Protein AF-A0A1J4UIC1-F1 (afdb_monomer_lite)

Structure (mmCIF, N/CA/C/O backbone):
data_AF-A0A1J4UIC1-F1
#
_entry.id   AF-A0A1J4UIC1-F1
#
loop_
_atom_site.group_PDB
_atom_site.id
_atom_site.type_symbol
_atom_site.label_atom_id
_atom_site.label_alt_id
_atom_site.label_comp_id
_atom_site.label_asym_id
_atom_site.label_entity_id
_atom_site.label_seq_id
_atom_site.pdbx_PDB_ins_code
_atom_site.Cartn_x
_atom_site.Cartn_y
_atom_site.Cartn_z
_atom_site.occupancy
_atom_site.B_iso_or_equiv
_atom_site.auth_seq_id
_atom_site.auth_comp_id
_atom_site.auth_asym_id
_atom_site.auth_atom_id
_atom_site.pdbx_PDB_model_num
ATOM 1 N N . MET A 1 1 ? -13.341 41.569 3.327 1.00 42.59 1 MET A N 1
ATOM 2 C CA . MET A 1 1 ? -13.892 40.396 4.051 1.00 42.59 1 MET A CA 1
ATOM 3 C C . MET A 1 1 ? -12.816 39.321 4.193 1.00 42.59 1 MET A C 1
ATOM 5 O O . MET A 1 1 ? -12.408 38.742 3.195 1.00 42.59 1 MET A O 1
ATOM 9 N N . ARG A 1 2 ? -12.294 39.074 5.404 1.00 39.88 2 ARG A N 1
ATOM 10 C CA . ARG A 1 2 ? -11.309 38.001 5.647 1.00 39.88 2 ARG A CA 1
ATOM 11 C C . ARG A 1 2 ? -12.048 36.666 5.769 1.00 39.88 2 ARG A C 1
ATOM 13 O O . ARG A 1 2 ? -12.737 36.435 6.758 1.00 39.88 2 ARG A O 1
ATOM 20 N N . SER A 1 3 ? -11.910 35.804 4.762 1.00 43.06 3 SER A N 1
ATOM 21 C CA . SER A 1 3 ? -12.426 34.431 4.785 1.00 43.06 3 SER A CA 1
ATOM 22 C C . SER A 1 3 ? -11.808 33.670 5.962 1.00 43.06 3 SER A C 1
ATOM 24 O O . SER A 1 3 ? -10.622 33.329 5.955 1.00 43.06 3 SER A O 1
ATOM 26 N N . ARG A 1 4 ? -12.603 33.432 7.014 1.00 46.09 4 ARG A N 1
ATOM 27 C CA . ARG A 1 4 ? -12.247 32.520 8.105 1.00 46.09 4 ARG A CA 1
ATOM 28 C C . ARG A 1 4 ? -12.227 31.106 7.523 1.00 46.09 4 ARG A C 1
ATOM 30 O O . ARG A 1 4 ? -13.246 30.420 7.522 1.00 46.09 4 AR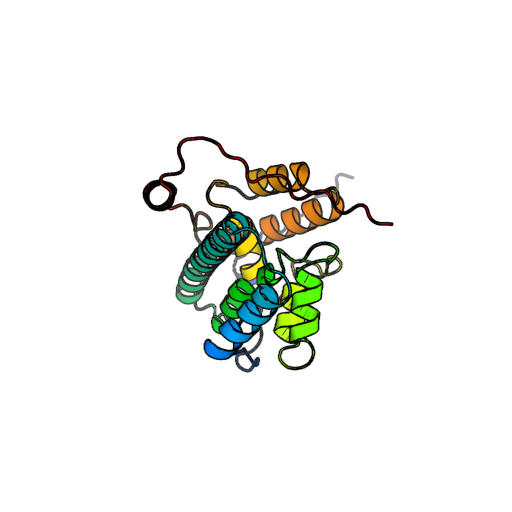G A O 1
ATOM 37 N N . ARG A 1 5 ? -11.065 30.654 7.038 1.00 44.81 5 ARG A N 1
ATOM 38 C CA . ARG A 1 5 ? -10.816 29.229 6.775 1.00 44.81 5 ARG A CA 1
ATOM 39 C C . ARG A 1 5 ? -11.032 28.475 8.088 1.00 44.81 5 ARG A C 1
ATOM 41 O O . ARG A 1 5 ? -10.152 28.468 8.948 1.00 44.81 5 ARG A O 1
ATOM 48 N N . LYS A 1 6 ? -12.212 27.868 8.261 1.00 48.06 6 LYS A N 1
ATOM 49 C CA . LYS A 1 6 ? -12.468 26.892 9.325 1.00 48.06 6 LYS A CA 1
ATOM 50 C C . LYS A 1 6 ? -11.422 25.790 9.158 1.00 48.06 6 LYS A C 1
ATOM 52 O O . LYS A 1 6 ? -11.496 25.004 8.217 1.00 48.06 6 LYS A O 1
ATOM 57 N N . LYS A 1 7 ? -10.413 25.758 10.034 1.00 48.50 7 LYS A N 1
ATOM 58 C CA . LYS A 1 7 ? -9.555 24.580 10.179 1.00 48.50 7 LYS A CA 1
ATOM 59 C C . LYS A 1 7 ? -10.486 23.445 10.589 1.00 48.50 7 LYS A C 1
ATOM 61 O O . LYS A 1 7 ? -10.993 23.457 11.708 1.00 48.50 7 LYS A O 1
ATOM 66 N N . LEU A 1 8 ? -10.748 22.519 9.669 1.00 50.47 8 LEU A N 1
ATOM 67 C CA . LEU A 1 8 ? -11.370 21.239 9.985 1.00 50.47 8 LEU A CA 1
ATOM 68 C C . LEU A 1 8 ? -10.530 20.607 11.097 1.00 50.47 8 LEU A C 1
ATOM 70 O O . LEU A 1 8 ? -9.385 20.213 10.870 1.00 50.47 8 LEU A O 1
ATOM 74 N N . LYS A 1 9 ? -11.064 20.603 12.321 1.00 53.75 9 LYS A N 1
ATOM 75 C CA . LYS A 1 9 ? -10.497 19.808 13.403 1.00 53.75 9 LYS A CA 1
ATOM 76 C C . LYS A 1 9 ? -10.736 18.352 13.008 1.00 53.75 9 LYS A C 1
ATOM 78 O O . LYS A 1 9 ? -11.883 17.949 12.824 1.00 53.75 9 LYS A O 1
ATOM 83 N N . TYR A 1 10 ? -9.656 17.602 12.814 1.00 53.44 10 TYR A N 1
ATOM 84 C CA . TYR A 1 10 ? -9.712 16.149 12.690 1.00 53.44 10 TYR A CA 1
ATOM 85 C C . TYR A 1 10 ? -10.066 15.598 14.072 1.00 53.44 10 TYR A C 1
ATOM 87 O O . TYR A 1 10 ? -9.188 15.315 14.878 1.00 53.44 10 TYR A 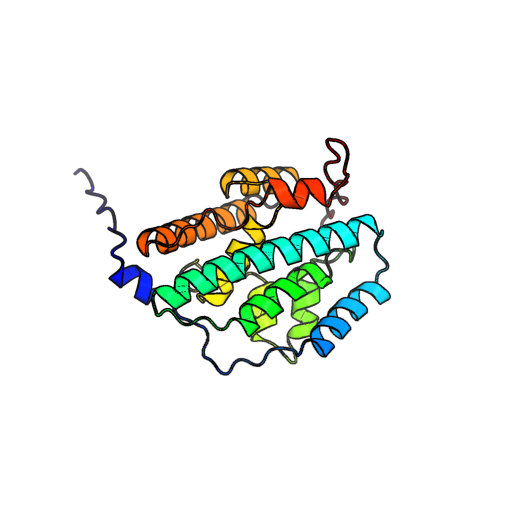O 1
ATOM 95 N N . ASP A 1 11 ? -11.358 15.567 14.377 1.00 62.44 11 ASP A N 1
ATOM 96 C CA . ASP A 1 11 ? -11.878 14.848 15.534 1.00 62.44 11 ASP A CA 1
ATOM 97 C C . ASP A 1 11 ? -11.752 13.338 15.263 1.00 62.44 11 ASP A C 1
ATOM 99 O O . ASP A 1 11 ? -11.975 12.882 14.134 1.00 62.44 11 ASP A O 1
ATOM 103 N N . ALA A 1 12 ? -11.373 12.562 16.279 1.00 58.62 12 ALA A N 1
ATOM 104 C CA . ALA A 1 12 ? -11.219 11.113 16.204 1.00 58.62 12 ALA A CA 1
ATOM 105 C C . ALA A 1 12 ? -12.501 10.425 15.698 1.00 58.62 12 ALA A C 1
ATOM 107 O O . ALA A 1 12 ? -12.416 9.470 14.923 1.00 58.62 12 ALA A O 1
ATOM 108 N N . ALA A 1 13 ? -13.679 10.962 16.039 1.00 59.62 13 ALA A N 1
ATOM 109 C CA . ALA A 1 13 ? -14.966 10.465 15.548 1.00 59.62 13 ALA A CA 1
ATOM 110 C C . ALA A 1 13 ? -15.103 10.577 14.016 1.00 59.62 13 ALA A C 1
ATOM 112 O O . ALA A 1 13 ? -15.542 9.637 13.353 1.00 59.62 13 ALA A O 1
ATOM 113 N N . ASN A 1 14 ? -14.646 11.689 13.429 1.00 60.44 14 ASN A N 1
ATOM 114 C CA . ASN A 1 14 ? -14.637 11.872 11.974 1.00 60.44 14 ASN A CA 1
ATOM 115 C C . ASN A 1 14 ? -13.592 10.982 11.288 1.00 60.44 14 ASN A C 1
ATOM 117 O O . ASN A 1 14 ? -13.806 10.547 10.159 1.00 60.44 14 ASN A O 1
ATOM 121 N N . CYS A 1 15 ? -12.474 10.690 11.960 1.00 58.56 15 CYS A N 1
ATOM 122 C CA . CYS A 1 15 ? -11.456 9.786 11.425 1.00 58.56 15 CYS A CA 1
ATOM 123 C C . CYS A 1 15 ? -11.986 8.348 11.336 1.00 58.56 15 CYS A C 1
ATOM 125 O O . CYS A 1 15 ? -11.797 7.703 10.311 1.00 58.56 15 CYS A O 1
ATOM 127 N N . LEU A 1 16 ? -12.722 7.872 12.347 1.00 60.47 16 LEU A N 1
ATOM 128 C CA . LEU A 1 16 ? -13.326 6.533 12.340 1.00 60.47 16 LEU A CA 1
ATOM 129 C C . LEU A 1 16 ? -14.295 6.324 11.166 1.00 60.47 16 LEU A C 1
ATOM 131 O O . LEU A 1 16 ? -14.274 5.267 10.542 1.00 60.47 16 LEU A O 1
ATOM 135 N N . PHE A 1 17 ? -15.080 7.341 10.799 1.00 56.31 17 PHE A N 1
ATOM 136 C CA . PHE A 1 17 ? -15.985 7.265 9.644 1.00 56.31 17 PHE A CA 1
ATOM 137 C C . PHE A 1 17 ? -15.251 7.114 8.299 1.00 56.31 17 PHE A C 1
ATOM 139 O O . PHE A 1 17 ? -15.790 6.520 7.362 1.00 56.31 17 PHE A O 1
ATOM 146 N N . MET A 1 18 ? -14.026 7.644 8.202 1.00 61.00 18 MET A N 1
ATOM 147 C CA . MET A 1 18 ? -13.186 7.572 7.001 1.00 61.00 18 MET A CA 1
ATOM 148 C C . MET A 1 18 ? -12.372 6.272 6.907 1.00 61.00 18 MET A C 1
ATOM 150 O O . MET A 1 18 ? -11.804 5.980 5.856 1.00 61.00 18 MET A O 1
ATOM 154 N N . LEU A 1 19 ? -12.322 5.469 7.974 1.00 68.12 19 LEU A N 1
ATOM 155 C CA . LEU A 1 19 ? -11.635 4.178 7.998 1.00 68.12 19 LEU A CA 1
ATOM 156 C C . LEU A 1 19 ? -12.619 3.034 7.745 1.00 68.12 19 LEU A C 1
ATOM 158 O O . LEU A 1 19 ? -12.852 2.192 8.610 1.00 68.12 19 LEU A O 1
ATOM 162 N N . ARG A 1 20 ? -13.210 3.006 6.548 1.00 74.56 20 ARG A N 1
ATOM 163 C CA . ARG A 1 20 ? -14.122 1.930 6.144 1.00 74.56 20 ARG A CA 1
ATOM 164 C C . ARG A 1 20 ? -13.320 0.716 5.663 1.00 74.56 20 ARG A C 1
ATOM 166 O O . ARG A 1 20 ? -12.620 0.842 4.653 1.00 74.56 20 ARG A O 1
ATOM 173 N N . PRO A 1 21 ? -13.390 -0.433 6.358 1.00 77.12 21 PRO A N 1
ATOM 174 C CA . PRO A 1 21 ? -12.754 -1.645 5.879 1.00 77.12 21 PRO A CA 1
ATOM 175 C C . PRO A 1 21 ? -13.516 -2.209 4.682 1.00 77.12 21 PRO A C 1
ATOM 177 O O . PRO A 1 21 ? -14.747 -2.154 4.618 1.00 77.12 21 PRO A O 1
ATOM 180 N N . ILE A 1 22 ? -12.778 -2.808 3.757 1.00 78.06 22 ILE A N 1
ATOM 181 C CA . ILE A 1 22 ? -13.338 -3.741 2.788 1.00 78.06 22 ILE A CA 1
ATOM 182 C C . ILE A 1 22 ? -13.878 -4.933 3.586 1.00 78.06 22 ILE A C 1
ATOM 184 O O . ILE A 1 22 ? -13.183 -5.490 4.438 1.00 78.06 22 ILE A O 1
ATOM 188 N N . GLY A 1 23 ? -15.139 -5.301 3.346 1.00 71.44 23 GLY A N 1
ATOM 189 C CA . GLY A 1 23 ? -15.832 -6.353 4.090 1.00 71.44 23 GLY A CA 1
ATOM 190 C C . GLY A 1 23 ? -15.034 -7.662 4.223 1.00 71.44 23 GLY A C 1
ATOM 191 O O . GLY A 1 23 ? -14.141 -7.975 3.434 1.00 71.44 23 GLY A O 1
ATOM 192 N N . LYS A 1 24 ? -15.380 -8.469 5.234 1.00 68.19 24 LYS A N 1
ATOM 193 C CA . LYS A 1 24 ? -14.630 -9.681 5.625 1.00 68.19 24 LYS A CA 1
ATOM 194 C C . LYS A 1 24 ? -14.590 -10.801 4.566 1.00 68.19 24 LYS A C 1
ATOM 196 O O . LYS A 1 24 ? -13.818 -11.739 4.735 1.00 68.19 24 LYS A O 1
ATOM 201 N N . HIS A 1 25 ? -15.387 -10.714 3.500 1.00 76.00 25 HIS A N 1
ATOM 202 C CA . HIS A 1 25 ? -15.626 -11.805 2.542 1.00 76.00 25 HIS A CA 1
ATOM 203 C C . HIS A 1 25 ? -14.926 -11.638 1.185 1.00 76.00 25 HIS A C 1
ATOM 205 O O . HIS A 1 25 ? -15.322 -12.266 0.209 1.00 76.00 25 HIS A O 1
ATOM 211 N N . VAL A 1 26 ? -13.884 -10.810 1.098 1.00 86.00 26 VAL A N 1
ATOM 212 C CA . VAL A 1 26 ? -13.113 -10.688 -0.147 1.00 86.00 26 VAL A CA 1
ATOM 213 C C . VAL A 1 26 ? -12.212 -11.901 -0.352 1.00 86.00 26 VAL A C 1
ATOM 215 O O . VAL A 1 26 ? -11.421 -12.248 0.528 1.00 86.00 26 VAL A O 1
ATOM 218 N N . ALA A 1 27 ? -12.336 -12.523 -1.527 1.00 88.31 27 ALA A N 1
ATOM 219 C CA . ALA A 1 27 ? -11.464 -13.599 -1.969 1.00 88.31 27 ALA A CA 1
ATOM 220 C C . ALA A 1 27 ? -10.014 -13.106 -2.059 1.00 88.31 27 ALA A C 1
ATOM 222 O O . ALA A 1 27 ? -9.727 -12.044 -2.611 1.00 88.31 27 ALA A O 1
ATOM 223 N N . VAL A 1 28 ? -9.102 -13.891 -1.496 1.00 90.31 28 VAL A N 1
ATOM 224 C CA . VAL A 1 28 ? -7.666 -13.610 -1.448 1.00 90.31 28 VAL A CA 1
ATOM 225 C C . VAL A 1 28 ? -6.924 -14.887 -1.830 1.00 90.31 28 VAL A C 1
ATOM 227 O O . VAL A 1 28 ? -7.331 -15.959 -1.371 1.00 90.31 28 VAL A O 1
ATOM 230 N N . PRO A 1 29 ? -5.848 -14.800 -2.627 1.00 89.94 29 PRO A N 1
ATOM 231 C CA . PRO A 1 29 ? -5.073 -15.972 -2.994 1.00 89.94 29 PRO A CA 1
ATOM 232 C C . PRO A 1 29 ? -4.450 -16.611 -1.751 1.00 89.94 29 PRO A C 1
ATOM 234 O O . PRO A 1 29 ? -4.011 -15.932 -0.814 1.00 89.94 29 PRO A O 1
ATOM 237 N N . SER A 1 30 ? -4.398 -17.938 -1.746 1.00 92.12 30 SER A N 1
ATOM 238 C CA . SER A 1 30 ? -3.644 -18.707 -0.762 1.00 92.12 30 SER A CA 1
ATOM 239 C C . SER A 1 30 ? -2.137 -18.449 -0.890 1.00 92.12 30 SER A C 1
ATOM 241 O O . SER A 1 30 ? -1.637 -17.937 -1.893 1.00 92.12 30 SER A O 1
ATOM 243 N N . LYS A 1 31 ? -1.364 -18.852 0.124 1.00 89.69 31 LYS A N 1
ATOM 244 C CA . LYS A 1 31 ? 0.104 -18.729 0.104 1.00 89.69 31 LYS A CA 1
ATOM 245 C C . LYS A 1 31 ? 0.737 -19.458 -1.093 1.00 89.69 31 LYS A C 1
ATOM 247 O O . LYS A 1 31 ? 1.705 -18.964 -1.676 1.00 89.69 31 LYS A O 1
ATOM 252 N N . THR A 1 32 ? 0.197 -20.623 -1.448 1.00 92.00 32 THR A N 1
ATOM 253 C CA . THR A 1 32 ? 0.646 -21.414 -2.600 1.00 92.00 32 THR A CA 1
ATOM 254 C C . THR A 1 32 ? 0.365 -20.677 -3.905 1.00 92.00 32 THR A C 1
ATOM 256 O O . THR A 1 32 ? 1.259 -20.551 -4.736 1.00 92.00 32 THR A O 1
ATOM 259 N N . GLU A 1 33 ? -0.827 -20.098 -4.053 1.00 92.00 33 GLU A N 1
ATOM 260 C CA . GLU A 1 33 ? -1.181 -19.308 -5.237 1.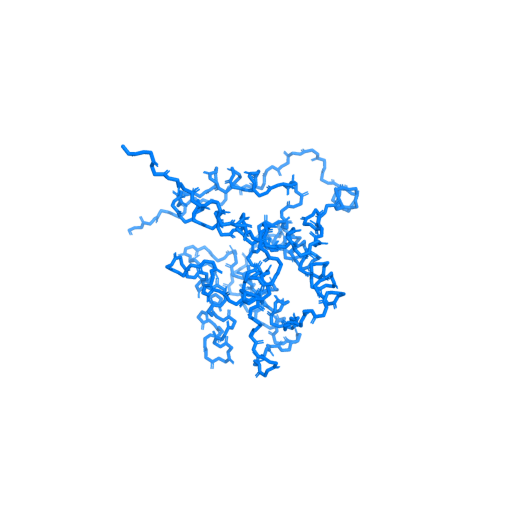00 92.00 33 GLU A CA 1
ATOM 261 C C . GLU A 1 33 ? -0.328 -18.047 -5.371 1.00 92.00 33 GLU A C 1
ATOM 263 O O . GLU A 1 33 ? 0.162 -17.772 -6.461 1.00 92.00 33 GLU A O 1
ATOM 268 N N . ILE A 1 34 ? -0.065 -17.326 -4.274 1.00 91.25 34 ILE A N 1
ATOM 269 C CA . ILE A 1 34 ? 0.864 -16.183 -4.281 1.00 91.25 34 ILE A CA 1
ATOM 270 C C . ILE A 1 34 ? 2.236 -16.624 -4.801 1.00 91.25 34 ILE A C 1
ATOM 272 O O . ILE A 1 34 ? 2.820 -15.963 -5.655 1.00 91.25 34 ILE A O 1
ATOM 276 N N . THR A 1 35 ? 2.737 -17.769 -4.329 1.00 88.50 35 THR A N 1
ATOM 277 C CA . THR A 1 35 ? 4.032 -18.311 -4.765 1.00 88.50 35 THR A CA 1
ATOM 278 C C . THR A 1 35 ? 4.014 -18.660 -6.252 1.00 88.50 35 THR A C 1
ATOM 280 O O . THR A 1 35 ? 4.960 -18.328 -6.959 1.00 88.50 35 THR A O 1
ATOM 283 N N . HIS A 1 36 ? 2.940 -19.273 -6.753 1.00 89.06 36 HIS A N 1
ATOM 284 C CA . HIS A 1 36 ? 2.784 -19.558 -8.181 1.00 89.06 36 HIS A CA 1
ATOM 285 C C . HIS A 1 36 ? 2.730 -18.282 -9.030 1.00 89.06 36 HIS A C 1
ATOM 287 O O . HIS A 1 36 ? 3.403 -18.217 -10.056 1.00 89.06 36 HIS A O 1
ATOM 293 N N . ILE A 1 37 ? 1.995 -17.253 -8.598 1.00 87.88 37 ILE A N 1
ATOM 294 C CA . ILE A 1 37 ? 1.905 -15.970 -9.312 1.00 87.88 37 ILE A CA 1
ATOM 295 C C . ILE A 1 37 ? 3.278 -15.288 -9.364 1.00 87.88 37 ILE A C 1
ATOM 297 O O . ILE A 1 37 ? 3.713 -14.867 -10.433 1.00 87.88 37 ILE A O 1
ATOM 301 N N . VAL A 1 38 ? 3.999 -15.227 -8.241 1.00 85.94 38 VAL A N 1
ATOM 302 C CA . VAL A 1 38 ? 5.353 -14.649 -8.197 1.00 85.94 38 VAL A CA 1
ATOM 303 C C . VAL A 1 38 ? 6.321 -15.447 -9.075 1.00 85.94 38 VAL A C 1
ATOM 305 O O . VAL A 1 38 ? 7.095 -14.858 -9.830 1.00 85.94 38 VAL A O 1
ATOM 308 N N . SER A 1 39 ? 6.277 -16.780 -9.016 1.00 84.81 39 SER A N 1
ATOM 309 C CA . SER A 1 39 ? 7.121 -17.640 -9.851 1.00 84.81 39 SER A CA 1
ATOM 310 C C . SER A 1 39 ? 6.834 -17.460 -11.337 1.00 84.81 39 SER A C 1
ATOM 312 O O . SER A 1 39 ? 7.782 -17.401 -12.111 1.00 84.81 39 SER A O 1
ATOM 314 N N . HIS A 1 40 ? 5.568 -17.298 -11.731 1.00 86.12 40 HIS A N 1
ATOM 315 C CA . HIS A 1 40 ? 5.190 -17.044 -13.121 1.00 86.12 40 HIS A CA 1
ATOM 316 C C . HIS A 1 40 ? 5.909 -15.817 -13.696 1.00 86.12 40 HIS A C 1
ATOM 318 O O . HIS A 1 40 ? 6.479 -15.898 -14.782 1.00 86.12 40 HIS A O 1
ATOM 324 N N . PHE A 1 41 ? 5.960 -14.703 -12.960 1.00 82.31 41 PHE A N 1
ATOM 325 C CA . PHE A 1 41 ? 6.692 -13.522 -13.423 1.00 82.31 41 PHE A CA 1
ATOM 326 C C . PHE A 1 41 ? 8.205 -13.752 -13.472 1.00 82.31 41 PHE A C 1
ATOM 328 O O . PHE A 1 41 ? 8.861 -13.261 -14.386 1.00 82.31 41 PHE A O 1
ATOM 335 N N . ARG A 1 42 ? 8.771 -14.527 -12.539 1.00 76.88 42 ARG A N 1
ATOM 336 C CA . ARG A 1 42 ? 10.210 -14.848 -12.524 1.00 76.88 42 ARG A CA 1
ATOM 337 C C . ARG A 1 42 ? 10.646 -15.744 -13.676 1.00 76.88 42 ARG A C 1
ATOM 339 O O . ARG A 1 42 ? 11.729 -15.552 -14.212 1.00 76.88 42 ARG A O 1
ATOM 346 N N . THR A 1 43 ? 9.837 -16.740 -14.031 1.00 70.69 43 THR A N 1
ATOM 347 C CA . THR A 1 43 ? 10.169 -17.677 -15.113 1.00 70.69 43 THR A CA 1
ATOM 348 C C . THR A 1 43 ? 10.003 -17.037 -16.480 1.00 70.69 43 THR A C 1
ATOM 350 O O . THR A 1 43 ? 10.797 -17.304 -17.374 1.00 70.69 43 THR A O 1
ATOM 353 N N . SER A 1 44 ? 8.988 -16.187 -16.640 1.00 69.19 44 SER A N 1
ATOM 354 C CA . SER A 1 44 ? 8.719 -15.512 -17.912 1.00 69.19 44 SER A CA 1
ATOM 355 C C . SER A 1 44 ? 9.720 -14.389 -18.202 1.00 69.19 44 SER A C 1
ATOM 357 O O . SER A 1 44 ? 9.918 -14.040 -19.360 1.00 69.19 44 SER A O 1
ATOM 359 N N . TYR A 1 45 ? 10.362 -13.843 -17.163 1.00 58.16 45 TYR A N 1
ATOM 360 C CA . TYR A 1 45 ? 11.310 -12.735 -17.265 1.00 58.16 45 TYR A CA 1
ATOM 361 C C . TYR A 1 45 ? 12.428 -12.926 -16.227 1.00 58.16 45 TYR A C 1
ATOM 363 O O . TYR A 1 45 ? 12.266 -12.521 -15.075 1.00 58.16 45 TYR A O 1
ATOM 371 N N . PRO A 1 46 ? 13.550 -13.579 -16.566 1.00 62.00 46 PRO A N 1
ATOM 372 C CA . PRO A 1 46 ? 14.634 -13.766 -15.611 1.00 62.00 46 PRO A CA 1
ATOM 373 C C . PRO A 1 46 ? 15.271 -12.411 -15.268 1.00 62.00 46 PRO A C 1
ATOM 375 O O . PRO A 1 46 ? 15.917 -11.787 -16.104 1.00 62.00 46 PRO A O 1
ATOM 378 N N . ALA A 1 47 ? 15.080 -11.949 -14.031 1.00 61.69 47 ALA A N 1
ATOM 379 C CA . ALA A 1 47 ? 15.741 -10.752 -13.518 1.00 61.69 47 ALA A CA 1
ATOM 380 C C . ALA A 1 47 ? 17.157 -11.059 -13.019 1.00 61.69 47 ALA A C 1
ATOM 382 O O . ALA A 1 47 ? 17.429 -12.156 -12.522 1.00 61.69 47 ALA A O 1
ATOM 383 N N . GLU A 1 48 ? 18.018 -10.042 -13.012 1.00 67.94 48 GLU A N 1
ATOM 384 C CA . GLU A 1 48 ? 19.258 -10.083 -12.240 1.00 67.94 48 GLU A CA 1
ATOM 385 C C . GLU A 1 48 ? 18.963 -10.346 -10.752 1.00 67.94 48 GLU A C 1
ATOM 387 O O . GLU A 1 48 ? 18.043 -9.769 -10.159 1.00 67.94 48 GLU A O 1
ATOM 392 N N . GLU A 1 49 ? 19.777 -11.189 -10.114 1.00 71.69 49 GLU A N 1
ATOM 393 C CA . GLU A 1 49 ? 19.627 -11.577 -8.704 1.00 71.69 49 GLU A CA 1
ATOM 394 C C . GLU A 1 49 ? 19.529 -10.360 -7.759 1.00 71.69 49 GLU A C 1
ATOM 396 O O . GLU A 1 49 ? 18.771 -10.359 -6.782 1.00 71.69 49 GLU A O 1
ATOM 401 N N . GLN A 1 50 ? 20.239 -9.276 -8.086 1.00 66.00 50 GLN A N 1
ATOM 402 C CA . GLN A 1 50 ? 20.217 -8.032 -7.322 1.00 66.00 50 GLN A CA 1
ATOM 403 C C . GLN A 1 50 ? 18.829 -7.368 -7.305 1.00 66.00 50 GLN A C 1
ATOM 405 O O . GLN A 1 50 ? 18.401 -6.871 -6.257 1.00 66.00 50 GLN A O 1
ATOM 410 N N . CYS A 1 51 ? 18.098 -7.401 -8.423 1.00 70.50 51 CYS A N 1
ATOM 411 C CA . CYS A 1 51 ? 16.735 -6.878 -8.515 1.00 70.50 51 CYS A CA 1
ATOM 412 C C . CYS A 1 51 ? 15.781 -7.691 -7.625 1.00 70.50 51 CYS A C 1
ATOM 414 O O . CYS A 1 51 ? 15.042 -7.125 -6.814 1.00 70.50 51 CYS A O 1
ATOM 416 N N . HIS A 1 52 ? 15.873 -9.024 -7.678 1.00 73.75 52 HIS A N 1
ATOM 417 C CA . HIS A 1 52 ? 15.063 -9.911 -6.839 1.00 73.75 52 HIS A CA 1
ATOM 418 C C . HIS A 1 52 ? 15.283 -9.683 -5.341 1.00 73.75 52 HIS A C 1
ATOM 420 O O . HIS A 1 52 ? 14.318 -9.625 -4.573 1.00 73.75 52 HIS A O 1
ATOM 426 N N . ASN A 1 53 ? 16.537 -9.527 -4.917 1.00 76.50 53 ASN A N 1
ATOM 427 C CA . ASN A 1 53 ? 16.866 -9.275 -3.517 1.00 76.50 53 ASN A CA 1
ATOM 428 C C . ASN A 1 53 ? 16.336 -7.915 -3.042 1.00 76.50 53 ASN A C 1
ATOM 430 O O . ASN A 1 53 ? 15.803 -7.820 -1.933 1.00 76.50 53 ASN A O 1
ATOM 434 N N . TYR A 1 54 ? 16.409 -6.882 -3.889 1.00 79.31 54 TYR A N 1
ATOM 435 C CA . TYR A 1 54 ? 15.840 -5.568 -3.591 1.00 79.31 54 TYR A CA 1
ATOM 436 C C . TYR A 1 54 ? 14.317 -5.620 -3.430 1.00 79.31 54 TYR A C 1
ATOM 438 O O . TYR A 1 54 ? 13.797 -5.159 -2.412 1.00 79.31 54 TYR A O 1
ATOM 446 N N . VAL A 1 55 ? 13.607 -6.214 -4.396 1.00 83.31 55 VAL A N 1
ATOM 447 C CA . VAL A 1 55 ? 12.140 -6.345 -4.364 1.00 83.31 55 VAL A CA 1
ATOM 448 C C . VAL A 1 55 ? 11.700 -7.124 -3.130 1.00 83.31 55 VAL A C 1
ATOM 450 O O . VAL A 1 55 ? 10.831 -6.675 -2.386 1.00 83.31 55 VAL A O 1
ATOM 453 N N . LYS A 1 56 ? 12.356 -8.253 -2.840 1.00 84.75 56 LYS A N 1
ATOM 454 C CA . LYS A 1 56 ? 12.067 -9.056 -1.648 1.00 84.75 56 LYS A CA 1
ATOM 455 C C . LYS A 1 56 ? 12.242 -8.245 -0.361 1.00 84.75 56 LYS A C 1
ATOM 457 O O . LYS A 1 56 ? 11.361 -8.271 0.497 1.00 84.75 56 LYS A O 1
ATOM 462 N N . ALA A 1 57 ? 13.348 -7.512 -0.224 1.00 83.50 57 ALA A N 1
ATOM 463 C CA . ALA A 1 57 ? 13.598 -6.678 0.950 1.00 83.50 57 ALA A CA 1
ATOM 464 C C . ALA A 1 57 ? 12.553 -5.558 1.096 1.00 83.50 57 ALA A C 1
ATOM 466 O O . ALA A 1 57 ? 12.059 -5.313 2.199 1.00 83.50 57 ALA A O 1
ATOM 467 N N . HIS A 1 58 ? 12.181 -4.913 -0.012 1.00 86.56 58 HIS A N 1
ATOM 468 C CA . HIS A 1 58 ? 11.146 -3.880 -0.058 1.00 86.56 58 HIS A CA 1
ATOM 469 C C . HIS A 1 58 ? 9.774 -4.418 0.373 1.00 86.56 58 HIS A C 1
ATOM 471 O O . HIS A 1 58 ? 9.156 -3.860 1.281 1.00 86.56 58 HIS A O 1
ATOM 477 N N . VAL A 1 59 ? 9.339 -5.544 -0.196 1.00 90.19 59 VAL A N 1
ATOM 478 C CA . VAL A 1 59 ? 8.068 -6.211 0.138 1.00 90.19 59 VAL A CA 1
ATOM 479 C C . VAL A 1 59 ? 8.034 -6.635 1.609 1.00 90.19 59 VAL A C 1
ATOM 481 O O . VAL A 1 59 ? 7.057 -6.367 2.310 1.00 90.19 59 VAL A O 1
ATOM 484 N N . MET A 1 60 ? 9.118 -7.219 2.131 1.00 88.69 60 MET A N 1
ATOM 485 C CA . MET A 1 60 ? 9.216 -7.579 3.552 1.00 88.69 60 MET A CA 1
ATOM 486 C C . MET A 1 60 ? 9.136 -6.352 4.470 1.00 88.69 60 MET A C 1
ATOM 488 O O . MET A 1 60 ? 8.463 -6.392 5.504 1.00 88.69 60 MET A O 1
ATOM 492 N N . GLY A 1 61 ? 9.789 -5.250 4.091 1.00 86.75 61 GLY A N 1
ATOM 493 C CA . GLY A 1 61 ? 9.705 -3.979 4.808 1.00 86.75 61 GLY A CA 1
ATOM 494 C C . GLY A 1 61 ? 8.280 -3.425 4.835 1.00 86.75 61 GLY A C 1
ATOM 495 O O . GLY A 1 61 ? 7.791 -3.029 5.896 1.00 86.75 61 GLY A O 1
ATOM 496 N N . ALA A 1 62 ? 7.585 -3.457 3.695 1.00 90.50 62 ALA A N 1
ATOM 497 C CA . ALA A 1 62 ? 6.196 -3.014 3.585 1.00 90.50 62 ALA A CA 1
ATOM 498 C C . ALA A 1 62 ? 5.288 -3.875 4.459 1.00 90.50 62 ALA A C 1
ATOM 500 O O . ALA A 1 62 ? 4.497 -3.352 5.245 1.00 90.50 62 ALA A O 1
ATOM 501 N N . ARG A 1 63 ? 5.464 -5.197 4.410 1.00 92.75 63 ARG A N 1
ATOM 502 C CA . ARG A 1 63 ? 4.684 -6.131 5.220 1.00 92.75 63 ARG A CA 1
ATOM 503 C C . ARG A 1 63 ? 4.835 -5.854 6.713 1.00 92.75 63 ARG A C 1
ATOM 505 O O . ARG A 1 63 ? 3.832 -5.783 7.415 1.00 92.75 63 ARG A O 1
ATOM 512 N N . ARG A 1 64 ? 6.062 -5.610 7.183 1.00 90.31 64 ARG A N 1
ATOM 513 C CA . ARG A 1 64 ? 6.336 -5.262 8.586 1.00 90.31 64 ARG A CA 1
ATOM 514 C C . ARG A 1 64 ? 5.665 -3.950 8.999 1.00 90.31 64 ARG A C 1
ATOM 516 O O . ARG A 1 64 ? 5.093 -3.875 10.083 1.00 90.31 64 ARG A O 1
ATOM 523 N N . VAL A 1 65 ? 5.711 -2.920 8.148 1.00 90.56 65 VAL A N 1
ATOM 524 C CA . VAL A 1 65 ? 5.001 -1.654 8.407 1.00 90.56 65 VAL A CA 1
ATOM 525 C C . VAL A 1 65 ? 3.498 -1.897 8.526 1.00 90.56 65 VAL A C 1
ATOM 527 O O . VAL A 1 65 ? 2.880 -1.438 9.486 1.00 90.56 65 VAL A O 1
ATOM 530 N N . ALA A 1 66 ? 2.914 -2.628 7.575 1.00 93.69 66 ALA A N 1
ATOM 531 C CA . ALA A 1 66 ? 1.489 -2.930 7.574 1.00 93.69 66 ALA A CA 1
ATOM 532 C C . ALA A 1 66 ? 1.076 -3.721 8.819 1.00 93.69 66 ALA A C 1
ATOM 534 O O . ALA A 1 66 ? 0.096 -3.362 9.461 1.00 93.69 66 ALA A O 1
ATOM 535 N N . GLU A 1 67 ? 1.842 -4.743 9.198 1.00 94.50 67 GLU A N 1
ATOM 536 C CA . GLU A 1 67 ? 1.599 -5.555 10.391 1.00 94.50 67 GLU A CA 1
ATOM 537 C C . GLU A 1 67 ? 1.566 -4.705 11.668 1.00 94.50 67 GLU A C 1
ATOM 539 O O . GLU A 1 67 ? 0.589 -4.764 12.415 1.00 94.50 67 GLU A O 1
ATOM 544 N N . GLN A 1 68 ? 2.560 -3.832 11.865 1.00 92.56 68 GLN A N 1
ATOM 545 C CA . GLN A 1 68 ? 2.615 -2.940 13.029 1.00 92.56 68 GLN A CA 1
ATOM 546 C C . GLN A 1 68 ? 1.438 -1.954 13.077 1.00 92.56 68 GLN A C 1
ATOM 548 O O . GLN A 1 68 ? 0.910 -1.670 14.152 1.00 92.56 68 GLN A O 1
ATOM 553 N N . LEU A 1 69 ? 1.016 -1.408 11.932 1.00 93.69 69 LEU A N 1
ATOM 554 C CA . LEU A 1 69 ? -0.136 -0.499 11.878 1.00 93.69 69 LEU A CA 1
ATOM 555 C C . LEU A 1 69 ? -1.444 -1.234 12.151 1.00 93.69 69 LEU A C 1
ATOM 557 O O . LEU A 1 69 ? -2.265 -0.765 12.934 1.00 93.69 69 LEU A O 1
ATOM 561 N N . ILE A 1 70 ? -1.624 -2.397 11.532 1.00 95.88 70 ILE A N 1
ATOM 562 C CA . ILE A 1 70 ? -2.799 -3.250 11.700 1.00 95.88 70 ILE A CA 1
ATOM 563 C C . ILE A 1 70 ? -2.951 -3.692 13.158 1.00 95.88 70 ILE A C 1
ATOM 565 O O . ILE A 1 70 ? -4.068 -3.736 13.672 1.00 95.88 70 ILE A O 1
ATOM 569 N N . GLU A 1 71 ? -1.855 -4.028 13.836 1.00 95.69 71 GLU A N 1
ATOM 570 C CA . GLU A 1 71 ? -1.893 -4.395 15.249 1.00 95.69 71 GLU A CA 1
ATOM 571 C C . GLU A 1 71 ? -2.319 -3.212 16.127 1.00 95.69 71 GLU A C 1
ATOM 573 O O . GLU A 1 71 ? -3.202 -3.351 16.974 1.00 95.69 71 GLU A O 1
ATOM 578 N N . GLN A 1 72 ? -1.756 -2.025 15.890 1.00 94.94 72 GLN A N 1
ATOM 579 C CA . GLN A 1 72 ? -2.149 -0.819 16.617 1.00 94.94 72 GLN A CA 1
ATOM 580 C C . GLN A 1 72 ? -3.615 -0.439 16.362 1.00 94.94 72 GLN A C 1
ATOM 582 O O . GLN A 1 72 ? -4.321 -0.084 17.304 1.00 94.94 72 GLN A O 1
ATOM 587 N N . LEU A 1 73 ? -4.096 -0.556 15.120 1.00 94.94 73 LEU A N 1
ATOM 588 C CA . LEU A 1 73 ? -5.502 -0.337 14.766 1.00 94.94 73 LEU A CA 1
ATOM 589 C C . LEU A 1 73 ? -6.423 -1.340 15.472 1.00 94.94 73 LEU A C 1
ATOM 591 O O . LEU A 1 73 ? -7.452 -0.944 16.016 1.00 94.94 73 LEU A O 1
ATOM 595 N N . ALA A 1 74 ? -6.022 -2.611 15.558 1.00 95.25 74 ALA A N 1
ATOM 596 C CA . ALA A 1 74 ? -6.778 -3.628 16.284 1.00 95.25 74 ALA A CA 1
ATOM 597 C C . ALA A 1 74 ? -6.905 -3.298 17.782 1.00 95.25 74 ALA A C 1
ATOM 599 O O . ALA A 1 74 ? -7.986 -3.446 18.347 1.00 95.25 74 ALA A O 1
ATOM 600 N N . ARG A 1 75 ? -5.852 -2.754 18.415 1.00 95.88 75 ARG A N 1
ATOM 601 C CA . ARG A 1 75 ? -5.913 -2.255 19.808 1.00 95.88 75 ARG A CA 1
ATOM 602 C C . ARG A 1 75 ? -6.873 -1.070 19.984 1.00 95.88 75 ARG A C 1
ATOM 604 O O . ARG A 1 75 ? -7.293 -0.792 21.101 1.00 95.88 75 ARG A O 1
ATOM 611 N N . LYS A 1 76 ? -7.229 -0.375 18.899 1.00 93.00 76 LYS A N 1
ATOM 612 C CA . LYS A 1 76 ? -8.260 0.678 18.864 1.00 93.00 76 LYS A CA 1
ATOM 613 C C . LYS A 1 76 ? -9.651 0.147 18.486 1.00 93.00 76 LYS A C 1
ATOM 615 O O . LYS A 1 76 ? -10.550 0.944 18.251 1.00 93.00 76 LYS A O 1
ATOM 620 N N . GLY A 1 77 ? -9.832 -1.173 18.393 1.00 94.00 77 GLY A N 1
ATOM 621 C CA . GLY A 1 77 ? -11.093 -1.799 17.980 1.00 94.00 77 GLY A CA 1
ATOM 622 C C . GLY A 1 77 ? -11.381 -1.705 16.477 1.00 94.00 77 GLY A C 1
ATOM 623 O O . GLY A 1 77 ? -12.471 -2.063 16.036 1.00 94.00 77 GLY A O 1
ATOM 624 N N . ILE A 1 78 ? -10.421 -1.245 15.670 1.00 93.38 78 ILE A N 1
ATOM 625 C CA . ILE A 1 78 ? -10.587 -1.100 14.222 1.00 93.38 78 ILE A CA 1
ATOM 626 C C . ILE A 1 78 ? -10.212 -2.422 13.552 1.00 93.38 78 ILE A C 1
ATOM 628 O O . ILE A 1 78 ? -9.079 -2.898 13.654 1.00 93.38 78 ILE A O 1
ATOM 632 N N . THR A 1 79 ? -11.173 -3.021 12.850 1.00 93.50 79 THR A N 1
ATOM 633 C CA . THR A 1 79 ? -10.961 -4.270 12.109 1.00 93.50 79 THR A CA 1
ATOM 634 C C . THR A 1 79 ? -10.415 -3.973 10.716 1.00 93.50 79 THR A C 1
ATOM 636 O O . THR A 1 79 ? -10.961 -3.135 10.008 1.00 93.50 79 THR A O 1
ATOM 639 N N . VAL A 1 80 ? -9.369 -4.698 10.317 1.00 94.44 80 VAL A N 1
ATOM 640 C CA . VAL A 1 80 ? -8.755 -4.632 8.981 1.00 94.44 80 VAL A CA 1
ATOM 641 C C . VAL A 1 80 ? -8.762 -6.026 8.367 1.00 94.44 80 VAL A C 1
ATOM 643 O O . VAL A 1 80 ? -8.409 -6.997 9.047 1.00 94.44 80 VAL A O 1
ATOM 646 N N . ASN A 1 81 ? -9.077 -6.144 7.077 1.00 95.44 81 ASN A N 1
ATOM 647 C CA . ASN A 1 81 ? -8.859 -7.380 6.332 1.00 95.44 81 ASN A CA 1
ATOM 648 C C . ASN A 1 81 ? -7.352 -7.605 6.092 1.00 95.44 81 ASN A C 1
ATOM 650 O O . ASN A 1 81 ? -6.788 -7.261 5.053 1.00 95.44 81 ASN A O 1
ATOM 654 N N . ARG A 1 82 ? -6.680 -8.193 7.092 1.00 95.38 82 ARG A N 1
ATOM 655 C CA . ARG A 1 82 ? -5.224 -8.420 7.086 1.00 95.38 82 ARG A CA 1
ATOM 656 C C . ARG A 1 82 ? -4.761 -9.231 5.879 1.00 95.38 82 ARG A C 1
ATOM 658 O O . ARG A 1 82 ? -3.728 -8.917 5.297 1.00 95.38 82 ARG A O 1
ATOM 665 N N . LYS A 1 83 ? -5.524 -10.266 5.507 1.00 94.62 83 LYS A N 1
ATOM 666 C CA . LYS A 1 83 ? -5.174 -11.152 4.389 1.00 94.62 83 LYS A CA 1
ATOM 667 C C . LYS A 1 83 ? -5.131 -10.380 3.073 1.00 94.62 83 LYS A C 1
ATOM 669 O O . LYS A 1 83 ? -4.187 -10.556 2.314 1.00 94.62 83 LYS A O 1
ATOM 674 N N . LEU A 1 84 ? -6.101 -9.491 2.854 1.00 95.62 84 LEU A N 1
ATOM 675 C CA . LEU A 1 84 ? -6.158 -8.641 1.669 1.00 95.62 84 LEU A CA 1
ATOM 676 C C . LEU A 1 84 ? -4.957 -7.687 1.593 1.00 95.62 84 LEU A C 1
ATOM 678 O O . LEU A 1 84 ? -4.275 -7.644 0.570 1.00 95.62 84 LEU A O 1
ATOM 682 N N . VAL A 1 85 ? -4.643 -6.983 2.687 1.00 96.38 85 VAL A N 1
ATOM 683 C CA . VAL A 1 85 ? -3.478 -6.077 2.741 1.00 96.38 85 VAL A CA 1
ATOM 684 C C . VAL A 1 85 ? -2.180 -6.834 2.462 1.00 96.38 85 VAL A C 1
ATOM 686 O O . VAL A 1 85 ? -1.361 -6.388 1.663 1.00 96.38 85 VAL A O 1
ATOM 689 N N . PHE A 1 86 ? -1.993 -7.992 3.093 1.00 96.31 86 PHE A N 1
ATOM 690 C CA . PHE A 1 86 ? -0.775 -8.784 2.943 1.00 96.31 86 PHE A CA 1
ATOM 691 C C . PHE A 1 86 ? -0.622 -9.384 1.549 1.00 96.31 86 PHE A C 1
ATOM 693 O O . PHE A 1 86 ? 0.462 -9.286 0.987 1.00 96.31 86 PHE A O 1
ATOM 700 N N . ALA A 1 87 ? -1.688 -9.934 0.968 1.00 95.88 87 ALA A N 1
ATOM 701 C CA . ALA A 1 87 ? -1.642 -10.445 -0.398 1.00 95.88 87 ALA A CA 1
ATOM 702 C C . ALA A 1 87 ? -1.333 -9.326 -1.406 1.00 95.88 87 ALA A C 1
ATOM 704 O O . ALA A 1 87 ? -0.510 -9.514 -2.296 1.00 95.88 87 ALA A O 1
ATOM 705 N N . THR A 1 88 ? -1.916 -8.136 -1.218 1.00 96.25 88 THR A N 1
ATOM 706 C CA . THR A 1 88 ? -1.614 -6.961 -2.053 1.00 96.25 88 THR A CA 1
ATOM 707 C C . THR A 1 88 ? -0.134 -6.575 -1.950 1.00 96.25 88 THR A C 1
ATOM 709 O O . THR A 1 88 ? 0.528 -6.387 -2.966 1.00 96.25 88 THR A O 1
ATOM 712 N N . ILE A 1 89 ? 0.418 -6.508 -0.732 1.00 95.56 89 ILE A N 1
ATOM 713 C CA . ILE A 1 89 ? 1.840 -6.198 -0.509 1.00 95.56 89 ILE A CA 1
ATOM 714 C C . ILE A 1 89 ? 2.753 -7.250 -1.145 1.00 95.56 89 ILE A C 1
ATOM 716 O O . ILE A 1 89 ? 3.737 -6.882 -1.780 1.00 95.56 89 ILE A O 1
ATOM 720 N N . ASP A 1 90 ? 2.441 -8.535 -0.997 1.00 94.44 90 ASP A N 1
ATOM 721 C CA . ASP A 1 90 ? 3.279 -9.611 -1.533 1.00 94.44 90 ASP A CA 1
ATOM 722 C C . ASP A 1 90 ? 3.320 -9.617 -3.067 1.00 94.44 90 ASP A C 1
ATOM 724 O O . ASP A 1 90 ? 4.320 -10.033 -3.651 1.00 94.44 90 ASP A O 1
ATOM 728 N N . LEU A 1 91 ? 2.240 -9.165 -3.710 1.00 95.00 91 LEU A N 1
ATOM 729 C CA . LEU A 1 91 ? 2.059 -9.264 -5.156 1.00 95.00 91 LEU A CA 1
ATOM 730 C C . LEU A 1 91 ? 2.390 -7.976 -5.919 1.00 95.00 91 LEU A C 1
ATOM 732 O O . LEU A 1 91 ? 2.769 -8.077 -7.079 1.00 95.00 91 LEU A O 1
ATOM 736 N N . HIS A 1 92 ? 2.281 -6.785 -5.316 1.00 94.50 92 HIS A N 1
ATOM 737 C CA . HIS A 1 92 ? 2.321 -5.522 -6.078 1.00 94.50 92 HIS A CA 1
ATOM 738 C C . HIS A 1 92 ? 3.599 -5.288 -6.903 1.00 94.50 92 HIS A C 1
ATOM 740 O O . HIS A 1 92 ? 3.534 -4.670 -7.957 1.00 94.50 92 HIS A O 1
ATOM 746 N N . ASP A 1 93 ? 4.746 -5.796 -6.446 1.00 92.56 93 ASP A N 1
ATOM 747 C CA . ASP A 1 93 ? 6.030 -5.695 -7.150 1.00 92.56 93 ASP A CA 1
ATOM 748 C C . ASP A 1 93 ? 6.423 -7.023 -7.843 1.00 92.56 93 ASP A C 1
ATOM 750 O O . ASP A 1 93 ? 7.567 -7.194 -8.264 1.00 92.56 93 ASP A O 1
ATOM 754 N N . ALA A 1 94 ? 5.505 -7.991 -7.983 1.00 90.12 94 ALA A N 1
ATOM 755 C CA . ALA A 1 94 ? 5.822 -9.315 -8.533 1.00 90.12 94 ALA A CA 1
ATOM 756 C C . ALA A 1 94 ? 6.330 -9.268 -9.985 1.00 90.12 94 ALA A C 1
ATOM 758 O O . ALA A 1 94 ? 7.118 -10.128 -10.368 1.00 90.12 94 ALA A O 1
ATOM 759 N N . ALA A 1 95 ? 5.924 -8.259 -10.760 1.00 88.31 95 ALA A N 1
ATOM 760 C CA . ALA A 1 95 ? 6.369 -8.031 -12.134 1.00 88.31 95 ALA A CA 1
ATOM 761 C C . ALA A 1 95 ? 7.410 -6.900 -12.262 1.00 88.31 95 ALA A C 1
ATOM 763 O O . ALA A 1 95 ? 7.620 -6.379 -13.353 1.00 88.31 95 ALA A O 1
ATOM 764 N N . LYS A 1 96 ? 8.057 -6.469 -11.166 1.00 85.88 96 LYS A N 1
ATOM 765 C CA . LYS A 1 96 ? 8.933 -5.277 -11.162 1.00 85.88 96 LYS A CA 1
ATOM 766 C C . LYS A 1 96 ? 10.098 -5.345 -12.149 1.00 85.88 96 LYS A C 1
ATOM 768 O O . LYS A 1 96 ? 10.602 -4.317 -12.588 1.00 85.88 96 LYS A O 1
ATOM 773 N N . HIS A 1 97 ? 10.551 -6.554 -12.436 1.00 81.69 97 HIS A N 1
ATOM 774 C CA . HIS A 1 97 ? 11.672 -6.853 -13.315 1.00 81.69 97 HIS A CA 1
ATOM 775 C C . HIS A 1 97 ? 11.278 -7.026 -14.785 1.00 81.69 97 HIS A C 1
ATOM 777 O O . HIS A 1 97 ? 12.150 -7.268 -15.613 1.00 81.69 97 HIS A O 1
ATOM 783 N N . VAL A 1 98 ? 9.989 -6.936 -15.114 1.00 82.75 98 VAL A N 1
ATOM 784 C CA . VAL A 1 98 ? 9.509 -7.047 -16.492 1.00 82.75 98 VAL A CA 1
ATOM 785 C C . VAL A 1 98 ? 9.767 -5.723 -17.209 1.00 82.75 98 VAL A C 1
ATOM 787 O O . VAL A 1 98 ? 9.142 -4.707 -16.910 1.00 82.75 98 VAL A O 1
ATOM 790 N N . GLU A 1 99 ? 10.717 -5.716 -18.142 1.00 79.75 99 GLU A N 1
ATOM 791 C CA . GLU A 1 99 ? 11.027 -4.523 -18.929 1.00 79.75 99 GLU A CA 1
ATOM 792 C C . GLU A 1 99 ? 9.892 -4.159 -19.894 1.00 79.75 99 GLU A C 1
ATOM 794 O O . GLU A 1 99 ? 9.198 -5.020 -20.432 1.00 79.75 99 GLU A O 1
ATOM 799 N N . GLY A 1 100 ? 9.720 -2.859 -20.149 1.00 80.31 100 GLY A N 1
ATOM 800 C CA . GLY A 1 100 ? 8.759 -2.364 -21.141 1.00 80.31 100 GLY A CA 1
ATOM 801 C C . GLY A 1 100 ? 7.298 -2.337 -20.684 1.00 80.31 100 GLY A C 1
ATOM 802 O O . GLY A 1 100 ? 6.458 -1.856 -21.440 1.00 80.31 100 GLY A O 1
ATOM 803 N N . VAL A 1 101 ? 6.993 -2.796 -19.466 1.00 82.38 101 VAL A N 1
ATOM 804 C CA . VAL A 1 101 ? 5.623 -2.908 -18.945 1.00 82.38 101 VAL A CA 1
ATOM 805 C C . VAL A 1 101 ? 5.506 -2.199 -17.596 1.00 82.38 101 VAL A C 1
ATOM 807 O O . VAL A 1 101 ? 6.435 -2.225 -16.784 1.00 82.38 101 VAL A O 1
ATOM 810 N N . ASP A 1 102 ? 4.365 -1.559 -17.325 1.00 87.38 102 ASP A N 1
ATOM 811 C CA . ASP A 1 102 ? 4.058 -1.146 -15.957 1.00 87.38 102 ASP A CA 1
ATOM 812 C C . ASP A 1 102 ? 3.755 -2.401 -15.121 1.00 87.38 102 ASP A C 1
ATOM 814 O O . ASP A 1 102 ? 2.729 -3.059 -15.272 1.00 87.38 102 ASP A O 1
ATOM 818 N N . HIS A 1 103 ? 4.690 -2.753 -14.242 1.00 88.88 103 HIS A N 1
ATOM 819 C CA . HIS A 1 103 ? 4.568 -3.888 -13.327 1.00 88.88 103 HIS A CA 1
ATOM 820 C C . HIS A 1 103 ? 3.249 -3.947 -12.534 1.00 88.88 103 HIS A C 1
ATOM 822 O O . HIS A 1 103 ? 2.760 -5.047 -12.288 1.00 88.88 103 HIS A O 1
ATOM 828 N N . GLU A 1 104 ? 2.668 -2.809 -12.130 1.00 91.31 104 GLU A N 1
ATOM 829 C CA . GLU A 1 104 ? 1.404 -2.795 -11.385 1.00 91.31 104 GLU A CA 1
ATOM 830 C C . GLU A 1 104 ? 0.252 -3.234 -12.303 1.00 91.31 104 GLU A C 1
ATOM 832 O O . GLU A 1 104 ? -0.579 -4.048 -11.898 1.00 91.31 104 GLU A O 1
ATOM 837 N N . GLU A 1 105 ? 0.243 -2.771 -13.557 1.00 91.50 105 GLU A N 1
ATOM 838 C CA . GLU A 1 105 ? -0.743 -3.171 -14.569 1.00 91.50 105 GLU A CA 1
ATOM 839 C C . GLU A 1 105 ? -0.619 -4.659 -14.915 1.00 91.50 105 GLU A C 1
ATOM 841 O O . GLU A 1 105 ? -1.622 -5.369 -14.899 1.00 91.50 105 GLU A O 1
ATOM 846 N N . ALA A 1 106 ? 0.602 -5.164 -15.124 1.00 91.19 106 ALA A N 1
ATOM 847 C CA . ALA A 1 106 ? 0.840 -6.577 -15.437 1.00 91.19 106 ALA A CA 1
ATOM 848 C C . ALA A 1 106 ? 0.354 -7.520 -14.322 1.00 91.19 106 ALA A C 1
ATOM 850 O O . ALA A 1 106 ? -0.250 -8.567 -14.578 1.00 91.19 106 ALA A O 1
ATOM 851 N N . VAL A 1 107 ? 0.605 -7.156 -13.059 1.00 92.38 107 VAL A N 1
ATOM 852 C CA . VAL A 1 107 ? 0.109 -7.926 -11.913 1.00 92.38 107 VAL A CA 1
ATOM 853 C C . VAL A 1 107 ? -1.412 -7.824 -11.815 1.00 92.38 107 VAL A C 1
ATOM 855 O O . VAL A 1 107 ? -2.077 -8.838 -11.600 1.00 92.38 107 VAL A O 1
ATOM 858 N N . ALA A 1 108 ? -1.979 -6.628 -11.980 1.00 93.50 108 ALA A N 1
ATOM 859 C CA . ALA A 1 108 ? -3.419 -6.431 -11.903 1.00 93.50 108 ALA A CA 1
ATOM 860 C C . ALA A 1 108 ? -4.175 -7.191 -13.002 1.00 93.50 108 ALA A C 1
ATOM 862 O O . ALA A 1 108 ? -5.178 -7.836 -12.702 1.00 93.50 108 ALA A O 1
ATOM 863 N N . GLU A 1 109 ? -3.672 -7.196 -14.237 1.00 93.94 109 GLU A N 1
ATOM 864 C CA . GLU A 1 109 ? -4.233 -7.969 -15.347 1.00 93.94 109 GLU A CA 1
ATOM 865 C C . GLU A 1 109 ? -4.315 -9.456 -14.985 1.00 93.94 109 GLU A C 1
ATOM 867 O O . GLU A 1 109 ? -5.391 -10.055 -15.058 1.00 93.94 109 GLU A O 1
ATOM 872 N N . LYS A 1 110 ? -3.218 -10.026 -14.464 1.00 92.94 110 LYS A N 1
ATOM 873 C CA . LYS A 1 110 ? -3.164 -11.427 -14.021 1.00 92.94 110 LYS A CA 1
ATOM 874 C C . LYS A 1 110 ? -4.182 -11.752 -12.924 1.00 92.94 110 LYS A C 1
ATOM 876 O O . LYS A 1 110 ? -4.669 -12.880 -12.850 1.00 92.94 110 LYS A O 1
ATOM 881 N N . LEU A 1 111 ? -4.476 -10.789 -12.054 1.00 93.44 111 LEU A N 1
ATOM 882 C CA . LEU A 1 111 ? -5.388 -10.958 -10.925 1.00 93.44 111 LEU A CA 1
ATOM 883 C C . LEU A 1 111 ? -6.849 -10.680 -11.286 1.00 93.44 111 LEU A C 1
ATOM 885 O O . LEU A 1 111 ? -7.731 -11.223 -10.628 1.00 93.44 111 LEU A O 1
ATOM 889 N N . SER A 1 112 ? -7.120 -9.870 -12.307 1.00 92.81 112 SER A N 1
ATOM 890 C CA . SER A 1 112 ? -8.452 -9.330 -12.613 1.00 92.81 112 SER A CA 1
ATOM 891 C C . SER A 1 112 ? -9.553 -10.393 -12.750 1.00 92.81 112 SER A C 1
ATOM 893 O O . SER A 1 112 ? -10.667 -10.176 -12.275 1.00 92.81 112 SER A O 1
ATOM 895 N N . GLY A 1 113 ? -9.236 -11.567 -13.309 1.00 89.94 113 GLY A N 1
ATOM 896 C CA . GLY A 1 113 ? -10.200 -12.654 -13.522 1.00 89.94 113 GLY A CA 1
ATOM 897 C C . GLY A 1 113 ? -10.594 -13.453 -12.271 1.00 89.94 113 GLY A C 1
ATOM 898 O O . GLY A 1 113 ? -11.652 -14.076 -12.259 1.00 89.94 113 GLY A O 1
ATOM 899 N N . HIS A 1 114 ? -9.778 -13.440 -11.213 1.00 92.62 114 HIS A N 1
ATOM 900 C CA . HIS A 1 114 ? -9.992 -14.275 -10.015 1.00 92.62 114 HIS A CA 1
ATOM 901 C C . HIS A 1 114 ? -9.998 -13.478 -8.703 1.00 92.62 114 HIS A C 1
ATOM 903 O O . HIS A 1 114 ? -10.641 -13.865 -7.729 1.00 92.62 114 HIS A O 1
ATOM 909 N N . TYR A 1 115 ? -9.297 -12.348 -8.685 1.00 94.69 115 TYR A N 1
ATOM 910 C CA . TYR A 1 115 ? -9.025 -11.509 -7.522 1.00 94.69 115 TYR A CA 1
ATOM 911 C C . TYR A 1 115 ? -9.195 -10.014 -7.867 1.00 94.69 115 TYR A C 1
ATOM 913 O O . TYR A 1 115 ? -8.262 -9.228 -7.676 1.00 94.69 115 TYR A O 1
ATOM 921 N N . PRO A 1 116 ? -10.375 -9.579 -8.354 1.00 92.06 116 PRO A N 1
ATOM 922 C CA . PRO A 1 116 ? -10.577 -8.230 -8.893 1.00 92.06 116 PRO A CA 1
ATOM 923 C C . PRO A 1 116 ? -10.311 -7.116 -7.872 1.00 92.06 116 PRO A C 1
ATOM 925 O O . PRO A 1 116 ? -9.748 -6.084 -8.220 1.00 92.06 116 PRO A O 1
ATOM 928 N N . VAL A 1 117 ? -10.623 -7.344 -6.592 1.00 91.69 117 VAL A N 1
ATOM 929 C CA . VAL A 1 117 ? -10.342 -6.369 -5.522 1.00 91.69 117 VAL A CA 1
ATOM 930 C C . VAL A 1 117 ? -8.835 -6.174 -5.317 1.00 91.69 117 VAL A C 1
ATOM 932 O O . VAL A 1 117 ? -8.386 -5.059 -5.066 1.00 91.69 117 VAL A O 1
ATOM 935 N N . LEU A 1 118 ? -8.029 -7.238 -5.439 1.00 92.81 118 LEU A N 1
ATOM 936 C CA . LEU A 1 118 ? -6.570 -7.108 -5.365 1.00 92.81 118 LEU A CA 1
ATOM 937 C C . LEU A 1 118 ? -6.033 -6.380 -6.597 1.00 92.81 118 LEU A C 1
ATOM 939 O O . LEU A 1 118 ? -5.158 -5.531 -6.453 1.00 92.81 118 LEU A O 1
ATOM 943 N N . ALA A 1 119 ? -6.560 -6.696 -7.784 1.00 92.50 119 ALA A N 1
ATOM 944 C CA . ALA A 1 119 ? -6.188 -6.018 -9.021 1.00 92.50 119 ALA A CA 1
ATOM 945 C C . ALA A 1 119 ? -6.431 -4.501 -8.920 1.00 92.50 119 ALA A C 1
ATOM 947 O O . ALA A 1 119 ? -5.529 -3.717 -9.208 1.00 92.50 119 ALA A O 1
ATOM 948 N N . GLU A 1 120 ? -7.600 -4.093 -8.415 1.00 91.75 120 GLU A N 1
ATOM 949 C CA . GLU A 1 120 ? -7.955 -2.688 -8.169 1.00 91.75 120 GLU A CA 1
ATOM 950 C C . GLU A 1 120 ? -7.025 -2.013 -7.145 1.00 91.75 120 GLU A C 1
ATOM 952 O O . GLU A 1 120 ? -6.604 -0.867 -7.318 1.00 91.75 120 GLU A O 1
ATOM 957 N N . MET A 1 121 ? -6.669 -2.715 -6.065 1.00 92.88 121 MET A N 1
ATOM 958 C CA . MET A 1 121 ? -5.740 -2.178 -5.069 1.00 92.88 121 MET A CA 1
ATOM 959 C C . MET A 1 121 ? -4.326 -1.979 -5.631 1.00 92.88 121 MET A C 1
ATOM 961 O O . MET A 1 121 ? -3.637 -1.048 -5.217 1.00 92.88 121 MET A O 1
ATOM 965 N N . ILE A 1 122 ? -3.879 -2.832 -6.558 1.00 92.62 122 ILE A N 1
ATOM 966 C CA . ILE A 1 122 ? -2.529 -2.768 -7.136 1.00 92.62 122 ILE A CA 1
ATOM 967 C C . ILE A 1 122 ? -2.411 -1.669 -8.198 1.00 92.62 122 ILE A C 1
ATOM 969 O O . ILE A 1 122 ? -1.400 -0.972 -8.201 1.00 92.62 122 ILE A O 1
ATOM 973 N N . THR A 1 123 ? -3.433 -1.442 -9.029 1.00 86.56 123 THR A N 1
ATOM 974 C CA . THR A 1 123 ? -3.405 -0.399 -10.078 1.00 86.56 123 THR A CA 1
ATOM 975 C C . THR A 1 123 ? -3.394 1.037 -9.549 1.00 86.56 123 THR A C 1
ATOM 977 O O . THR A 1 123 ? -3.036 1.954 -10.287 1.00 86.56 123 THR A O 1
ATOM 980 N N . ARG A 1 124 ? -3.730 1.261 -8.267 1.00 78.38 124 ARG A N 1
ATOM 981 C CA . ARG A 1 124 ? -3.562 2.551 -7.559 1.00 78.38 124 ARG A CA 1
ATOM 982 C C . ARG A 1 124 ? -4.121 3.751 -8.327 1.00 78.38 124 ARG A C 1
ATOM 984 O O . ARG A 1 124 ? -3.416 4.747 -8.522 1.00 78.38 124 ARG A O 1
ATOM 991 N N . ASP A 1 125 ? -5.394 3.673 -8.712 1.00 71.44 125 ASP A N 1
ATOM 992 C CA . ASP A 1 125 ? -6.051 4.690 -9.535 1.00 71.44 125 ASP A CA 1
ATOM 993 C C . ASP A 1 125 ? -5.733 6.135 -9.050 1.00 71.44 125 ASP A C 1
ATOM 995 O O . ASP A 1 125 ? -6.066 6.546 -7.920 1.00 71.44 125 ASP A O 1
ATOM 999 N N . PRO A 1 126 ? -5.034 6.938 -9.877 1.00 66.75 126 PRO A N 1
ATOM 1000 C CA . PRO A 1 126 ? -4.661 8.301 -9.534 1.00 66.75 126 PRO A CA 1
ATOM 1001 C C . PRO A 1 126 ? -5.856 9.267 -9.541 1.00 66.75 126 PRO A C 1
ATOM 1003 O O . PRO A 1 126 ? -5.710 10.376 -9.028 1.00 66.75 126 PRO A O 1
ATOM 1006 N N . SER A 1 127 ? -7.030 8.880 -10.034 1.00 66.31 127 SER A N 1
ATOM 1007 C CA . SER A 1 127 ? -8.260 9.676 -9.971 1.00 66.31 127 SER A CA 1
ATOM 1008 C C . SER A 1 127 ? -8.947 9.608 -8.598 1.00 66.31 127 SER A C 1
ATOM 1010 O O . SER A 1 127 ? -9.592 10.570 -8.171 1.00 66.31 127 SER A O 1
ATOM 1012 N N . LEU A 1 128 ? -8.752 8.517 -7.848 1.00 63.81 128 LEU A N 1
ATOM 1013 C CA . LEU A 1 128 ? -9.421 8.313 -6.565 1.00 63.81 128 LEU A CA 1
ATOM 1014 C C . LEU A 1 128 ? -8.847 9.219 -5.470 1.00 63.81 128 LEU A C 1
ATOM 1016 O O . LEU A 1 128 ? -7.642 9.268 -5.217 1.00 63.81 128 LEU A O 1
ATOM 1020 N N . SER A 1 129 ? -9.723 9.939 -4.766 1.00 64.38 129 SER A N 1
ATOM 1021 C CA . SER A 1 129 ? -9.326 10.689 -3.571 1.00 64.38 129 SER A CA 1
ATOM 1022 C C . SER A 1 129 ? -8.938 9.731 -2.436 1.00 64.38 129 SER A C 1
ATOM 1024 O O . SER A 1 129 ? -9.465 8.623 -2.356 1.00 64.38 129 SER A O 1
ATOM 1026 N N . ALA A 1 130 ? -8.072 10.159 -1.505 1.00 65.50 130 ALA A N 1
ATOM 1027 C CA . ALA A 1 130 ? -7.670 9.327 -0.360 1.00 65.50 130 ALA A CA 1
ATOM 1028 C C . ALA A 1 130 ? -8.860 8.822 0.475 1.00 65.50 130 ALA A C 1
ATOM 1030 O O . ALA A 1 130 ? -8.754 7.782 1.112 1.00 65.50 130 ALA A O 1
ATOM 1031 N N . ARG A 1 131 ? -9.979 9.556 0.462 1.00 66.62 131 ARG A N 1
ATOM 1032 C CA . ARG A 1 131 ? -11.209 9.239 1.200 1.00 66.62 131 ARG A CA 1
ATOM 1033 C C . ARG A 1 131 ? -12.094 8.212 0.505 1.00 66.62 131 ARG A C 1
ATOM 1035 O O . ARG A 1 131 ? -12.941 7.615 1.157 1.00 66.62 131 ARG A O 1
ATOM 1042 N N . ASN A 1 132 ? -11.903 8.025 -0.799 1.00 79.31 132 ASN A N 1
ATOM 1043 C CA . ASN A 1 132 ? -12.616 7.013 -1.575 1.00 79.31 132 ASN A CA 1
ATOM 1044 C C . ASN A 1 132 ? -11.894 5.663 -1.532 1.00 79.31 132 ASN A C 1
ATOM 1046 O O . ASN A 1 132 ? -12.463 4.651 -1.921 1.00 79.31 132 ASN A O 1
ATOM 1050 N N . LEU A 1 133 ? -10.648 5.647 -1.054 1.00 85.81 133 LEU A N 1
ATOM 1051 C CA . LEU A 1 133 ? -9.894 4.425 -0.839 1.00 85.81 133 LEU A CA 1
ATOM 1052 C C . LEU A 1 133 ? -10.335 3.766 0.466 1.00 85.81 133 LEU A C 1
ATOM 1054 O O . LEU A 1 133 ? -10.494 4.428 1.495 1.00 85.81 133 LEU A O 1
ATOM 1058 N N . SER A 1 134 ? -10.459 2.445 0.440 1.00 91.19 134 SER A N 1
ATOM 1059 C CA . SER A 1 134 ? -10.674 1.668 1.654 1.00 91.19 134 SER A CA 1
ATOM 1060 C C . SER A 1 134 ? -9.499 1.777 2.624 1.00 91.19 134 SER A C 1
ATOM 1062 O O . SER A 1 134 ? -8.368 2.098 2.240 1.00 91.19 134 SER A O 1
ATOM 1064 N N . LEU A 1 135 ? -9.743 1.449 3.893 1.00 93.75 135 LEU A N 1
ATOM 1065 C CA . LEU A 1 135 ? -8.686 1.379 4.901 1.00 93.75 135 LEU A CA 1
ATOM 1066 C C . LEU A 1 135 ? -7.539 0.447 4.465 1.00 93.75 135 LEU A C 1
ATOM 1068 O O . LEU A 1 135 ? -6.372 0.806 4.611 1.00 93.75 135 LEU A O 1
ATOM 1072 N N . GLU A 1 136 ? -7.850 -0.715 3.892 1.00 95.50 136 GLU A N 1
ATOM 1073 C CA . GLU A 1 136 ? -6.871 -1.691 3.404 1.00 95.50 136 GLU A CA 1
ATOM 1074 C C . GLU A 1 136 ? -6.004 -1.128 2.275 1.00 95.50 136 GLU A C 1
ATOM 1076 O O . GLU A 1 136 ? -4.783 -1.287 2.301 1.00 95.50 136 GLU A O 1
ATOM 1081 N N . HIS A 1 137 ? -6.614 -0.431 1.312 1.00 93.94 137 HIS A N 1
ATOM 1082 C CA . HIS A 1 137 ? -5.896 0.184 0.194 1.00 93.94 137 HIS A CA 1
ATOM 1083 C C . HIS A 1 137 ? -4.952 1.276 0.712 1.00 93.94 137 HIS A C 1
ATOM 1085 O O . HIS A 1 137 ? -3.765 1.306 0.379 1.00 93.94 137 HIS A O 1
ATOM 1091 N N . ARG A 1 138 ? -5.432 2.119 1.629 1.00 93.81 138 ARG A N 1
ATOM 1092 C CA . ARG A 1 138 ? -4.618 3.172 2.254 1.00 93.81 138 ARG A CA 1
ATOM 1093 C C . ARG A 1 138 ? -3.463 2.596 3.072 1.00 93.81 138 ARG A C 1
ATOM 1095 O O . ARG A 1 138 ? -2.352 3.117 2.986 1.00 93.81 138 ARG A O 1
ATOM 1102 N N . LEU A 1 139 ? -3.693 1.511 3.816 1.00 94.44 139 LEU A N 1
ATOM 1103 C CA . LEU A 1 139 ? -2.654 0.795 4.564 1.00 94.44 139 LEU A CA 1
ATOM 1104 C C . LEU A 1 139 ? -1.579 0.220 3.646 1.00 94.44 139 LEU A C 1
ATOM 1106 O O . LEU A 1 139 ? -0.397 0.416 3.921 1.00 94.44 139 LEU A O 1
ATOM 1110 N N . PHE A 1 140 ? -1.975 -0.443 2.559 1.00 94.81 140 PHE A N 1
ATOM 1111 C CA . PHE A 1 140 ? -1.049 -0.956 1.551 1.00 94.81 140 PHE A CA 1
ATOM 1112 C C . PHE A 1 140 ? -0.177 0.164 0.967 1.00 94.81 140 PHE A C 1
ATOM 1114 O O . PHE A 1 140 ? 1.050 0.078 1.028 1.00 94.81 140 PHE A O 1
ATOM 1121 N N . MET A 1 141 ? -0.790 1.238 0.459 1.00 92.94 141 MET A N 1
ATOM 1122 C CA . MET A 1 141 ? -0.048 2.354 -0.137 1.00 92.94 141 MET A CA 1
ATOM 1123 C C . MET A 1 141 ? 0.909 2.998 0.867 1.00 92.94 141 MET A C 1
ATOM 1125 O O . MET A 1 141 ? 2.052 3.314 0.537 1.00 92.94 141 MET A O 1
ATOM 1129 N N . TYR A 1 142 ? 0.453 3.180 2.106 1.00 92.31 142 TYR A N 1
ATOM 1130 C CA . TYR A 1 14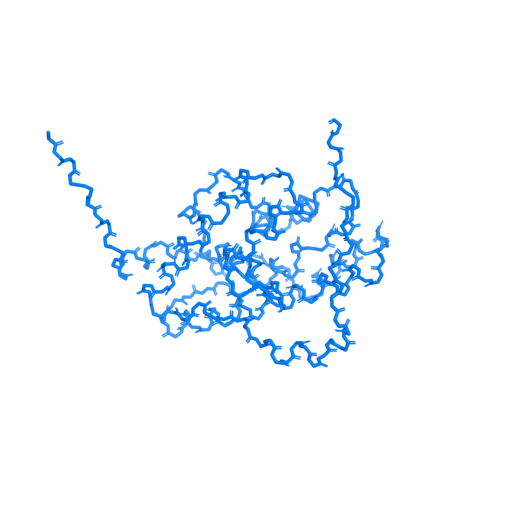2 ? 1.268 3.772 3.157 1.00 92.31 142 TYR A CA 1
ATOM 1131 C C . TYR A 1 142 ? 2.448 2.877 3.525 1.00 92.31 142 TYR A C 1
ATOM 1133 O O . TYR A 1 142 ? 3.571 3.364 3.660 1.00 92.31 142 TYR A O 1
ATOM 1141 N N . ALA A 1 143 ? 2.216 1.571 3.634 1.00 92.12 143 ALA A N 1
ATOM 1142 C CA . ALA A 1 143 ? 3.252 0.588 3.892 1.00 92.12 143 ALA A CA 1
ATOM 1143 C C . ALA A 1 143 ? 4.321 0.566 2.789 1.00 92.12 143 ALA A C 1
ATOM 1145 O O . ALA A 1 143 ? 5.505 0.645 3.109 1.00 92.12 143 ALA A O 1
ATOM 1146 N N . ASP A 1 144 ? 3.921 0.562 1.515 1.00 91.25 144 ASP A N 1
ATOM 1147 C CA . ASP A 1 144 ? 4.834 0.645 0.364 1.00 91.25 144 ASP A CA 1
ATOM 1148 C C . ASP A 1 144 ? 5.666 1.943 0.353 1.00 91.25 144 ASP A C 1
ATOM 1150 O O . ASP A 1 144 ? 6.865 1.963 0.063 1.00 91.25 144 ASP A O 1
ATOM 1154 N N . TRP A 1 145 ? 5.062 3.070 0.729 1.00 89.12 145 TRP A N 1
ATOM 1155 C CA . TRP A 1 145 ? 5.797 4.333 0.820 1.00 89.12 145 TRP A CA 1
ATOM 1156 C C . TRP A 1 145 ? 6.810 4.359 1.969 1.00 89.12 145 TRP A C 1
ATOM 1158 O O . TRP A 1 145 ? 7.835 5.042 1.878 1.00 89.12 145 TRP A O 1
ATOM 1168 N N . ARG A 1 146 ? 6.532 3.634 3.053 1.00 85.88 146 ARG A N 1
ATOM 1169 C CA . ARG A 1 146 ? 7.356 3.593 4.269 1.00 85.88 146 ARG A CA 1
ATOM 1170 C C . ARG A 1 146 ? 8.418 2.494 4.251 1.00 85.88 146 ARG A C 1
ATOM 1172 O O . ARG A 1 146 ? 9.368 2.585 5.021 1.00 85.88 146 ARG A O 1
ATOM 1179 N N . SER A 1 147 ? 8.282 1.486 3.397 1.00 79.31 147 SER A N 1
ATOM 1180 C CA . SER A 1 147 ? 9.105 0.271 3.404 1.00 79.31 147 SER A CA 1
ATOM 1181 C C . SER A 1 147 ? 10.542 0.445 2.932 1.00 79.31 147 SER A C 1
ATOM 1183 O O . SER A 1 147 ? 11.372 -0.430 3.179 1.00 79.31 147 SER A O 1
ATOM 1185 N N . SER A 1 148 ? 10.877 1.543 2.249 1.00 64.31 148 SER A N 1
ATOM 1186 C CA . SER A 1 148 ? 12.244 1.704 1.760 1.00 64.31 148 SER A CA 1
ATOM 1187 C C . SER A 1 148 ? 13.199 1.901 2.931 1.00 64.31 148 SER A C 1
ATOM 1189 O O . SER A 1 148 ? 13.212 2.977 3.529 1.00 64.31 148 SER A O 1
ATOM 1191 N N . GLY A 1 149 ? 14.005 0.873 3.213 1.00 50.50 149 GLY A N 1
ATOM 1192 C CA . GLY A 1 149 ? 14.851 0.684 4.404 1.00 50.50 149 GLY A CA 1
ATOM 1193 C C . GLY A 1 149 ? 15.889 1.765 4.743 1.00 50.50 149 GLY A C 1
ATOM 1194 O O . GLY A 1 149 ? 16.701 1.564 5.638 1.00 50.50 149 GLY A O 1
ATOM 1195 N N . TYR A 1 150 ? 15.857 2.920 4.075 1.00 47.12 150 TYR A N 1
ATOM 1196 C CA . TYR A 1 150 ? 16.696 4.096 4.337 1.00 47.12 150 TYR A CA 1
ATOM 1197 C C . TYR A 1 150 ? 15.887 5.369 4.646 1.00 47.12 150 TYR A C 1
ATOM 1199 O O . TYR A 1 150 ? 16.438 6.405 5.032 1.00 47.12 150 TYR A O 1
ATOM 1207 N N . ILE A 1 151 ? 14.571 5.341 4.431 1.00 52.09 151 ILE A N 1
ATOM 1208 C CA . ILE A 1 151 ? 13.740 6.534 4.320 1.00 52.09 151 ILE A CA 1
ATOM 1209 C C . ILE A 1 151 ? 12.797 6.627 5.515 1.00 52.09 151 ILE A C 1
ATOM 1211 O O . ILE A 1 151 ? 11.737 6.020 5.582 1.00 52.09 151 ILE A O 1
ATOM 1215 N N . VAL A 1 152 ? 13.208 7.468 6.458 1.00 60.53 152 VAL A N 1
ATOM 1216 C CA . VAL A 1 152 ? 12.558 7.667 7.762 1.00 60.53 152 VAL A CA 1
ATOM 1217 C C . VAL A 1 152 ? 11.247 8.471 7.666 1.00 60.53 152 VAL A C 1
ATOM 1219 O O . VAL A 1 152 ? 10.413 8.431 8.573 1.00 60.53 152 VAL A O 1
ATOM 1222 N N . SER A 1 153 ? 11.037 9.210 6.570 1.00 79.94 153 SER A N 1
ATOM 1223 C CA . SER A 1 153 ? 9.873 10.082 6.386 1.00 79.94 153 SER A CA 1
ATOM 1224 C C . SER A 1 153 ? 9.303 10.025 4.971 1.00 79.94 153 SER A C 1
ATOM 1226 O O . SER A 1 153 ? 10.037 9.866 3.994 1.00 79.94 153 SER A O 1
ATOM 1228 N N . LEU A 1 154 ? 7.989 10.243 4.856 1.00 87.19 154 LEU A N 1
ATOM 1229 C CA . LEU A 1 154 ? 7.294 10.332 3.569 1.00 87.19 154 LEU A CA 1
ATOM 1230 C C . LEU A 1 154 ? 7.910 11.397 2.645 1.00 87.19 154 LEU A C 1
ATOM 1232 O O . LEU A 1 154 ? 7.977 11.199 1.437 1.00 87.19 154 LEU A O 1
ATOM 1236 N N . GLU A 1 155 ? 8.416 12.503 3.200 1.00 89.00 155 GLU A N 1
ATOM 1237 C CA . GLU A 1 155 ? 9.080 13.554 2.417 1.00 89.00 155 GLU A CA 1
ATOM 1238 C C . GLU A 1 155 ? 10.390 13.058 1.793 1.00 89.00 155 GLU A C 1
ATOM 1240 O O . GLU A 1 155 ? 10.665 13.323 0.623 1.00 89.00 155 GLU A O 1
ATOM 1245 N N . ARG A 1 156 ? 11.197 12.291 2.539 1.00 85.19 156 ARG A N 1
ATOM 1246 C CA . ARG A 1 156 ? 12.398 11.666 1.972 1.00 85.19 156 ARG A CA 1
ATOM 1247 C C . ARG A 1 156 ? 12.022 10.647 0.887 1.00 85.19 156 ARG A C 1
ATOM 1249 O O . ARG A 1 156 ? 12.713 10.591 -0.130 1.00 85.19 156 ARG A O 1
ATOM 1256 N N . ARG A 1 157 ? 10.913 9.904 1.051 1.00 86.50 157 ARG A N 1
ATOM 1257 C CA . ARG A 1 157 ? 10.404 8.973 0.021 1.00 86.50 157 ARG A CA 1
ATOM 1258 C C . ARG A 1 157 ? 10.043 9.731 -1.241 1.00 86.50 157 ARG A C 1
ATOM 1260 O O . ARG A 1 157 ? 10.530 9.376 -2.308 1.00 86.50 157 ARG A O 1
ATOM 1267 N N . ARG A 1 158 ? 9.265 10.807 -1.104 1.00 90.94 158 ARG A N 1
ATOM 1268 C CA . ARG A 1 158 ? 8.871 11.686 -2.208 1.00 90.94 158 ARG A CA 1
ATOM 1269 C C . ARG A 1 158 ? 10.085 12.152 -3.003 1.00 90.94 158 ARG A C 1
ATOM 1271 O O . ARG A 1 158 ? 10.119 11.948 -4.208 1.00 90.94 158 ARG A O 1
ATOM 1278 N N . ARG A 1 159 ? 11.107 12.702 -2.337 1.00 88.44 159 ARG A N 1
ATOM 1279 C CA . ARG A 1 159 ? 12.339 13.156 -3.008 1.00 88.44 159 ARG A CA 1
ATOM 1280 C C . ARG A 1 159 ? 13.034 12.025 -3.762 1.00 88.44 159 ARG A C 1
ATOM 1282 O O . ARG A 1 159 ? 13.372 12.201 -4.921 1.00 88.44 159 ARG A O 1
ATOM 1289 N N . SER A 1 160 ? 13.181 10.856 -3.139 1.00 84.81 160 SER A N 1
ATOM 1290 C CA . SER A 1 160 ? 13.779 9.681 -3.787 1.00 84.81 160 SER A CA 1
ATOM 1291 C C . SER A 1 160 ? 12.975 9.170 -4.989 1.00 84.81 160 SER A C 1
ATOM 1293 O O . SER A 1 160 ? 13.548 8.605 -5.918 1.00 84.81 160 SER A O 1
ATOM 1295 N N . LEU A 1 161 ? 11.648 9.303 -4.979 1.00 85.94 161 LEU A N 1
ATOM 1296 C CA . LEU A 1 161 ? 10.818 8.958 -6.134 1.00 85.94 161 LEU A CA 1
ATOM 1297 C C . LEU A 1 161 ? 10.981 9.996 -7.250 1.00 85.94 161 LEU A C 1
ATOM 1299 O O . LEU A 1 161 ? 11.176 9.610 -8.395 1.00 85.94 161 LEU A O 1
ATOM 1303 N N . LEU A 1 162 ? 10.998 11.290 -6.916 1.00 88.81 162 LEU A N 1
ATOM 1304 C CA . LEU A 1 162 ? 11.192 12.373 -7.890 1.00 88.81 162 LEU A CA 1
ATOM 1305 C C . LEU A 1 162 ? 12.557 12.323 -8.590 1.00 88.81 162 LEU A C 1
ATOM 1307 O O . LEU A 1 162 ? 12.675 12.794 -9.711 1.00 88.81 162 LEU A O 1
ATOM 1311 N N . THR A 1 163 ? 13.585 11.745 -7.961 1.00 86.12 163 THR A N 1
ATOM 1312 C CA . THR A 1 163 ? 14.890 11.534 -8.613 1.00 86.12 163 THR A CA 1
ATOM 1313 C C . THR A 1 163 ? 14.917 10.329 -9.554 1.00 86.12 163 THR A C 1
ATOM 1315 O O . THR A 1 163 ? 15.879 10.175 -10.294 1.00 86.12 163 THR A O 1
ATOM 1318 N N . ARG A 1 164 ? 13.929 9.429 -9.472 1.00 80.00 164 ARG A N 1
ATOM 1319 C CA . ARG A 1 164 ? 13.902 8.153 -10.212 1.00 80.00 164 ARG A CA 1
ATOM 1320 C C . ARG A 1 164 ? 12.842 8.106 -11.304 1.00 80.00 164 ARG A C 1
ATOM 1322 O O . ARG A 1 164 ? 13.007 7.368 -12.264 1.00 80.00 164 ARG A O 1
ATOM 1329 N N . TYR A 1 165 ? 11.759 8.858 -11.147 1.00 80.19 165 TYR A N 1
ATOM 1330 C CA . TYR A 1 165 ? 10.609 8.805 -12.040 1.00 80.19 165 TYR A CA 1
ATOM 1331 C C . TYR A 1 165 ? 10.240 10.201 -12.534 1.00 80.19 165 TYR A C 1
ATOM 1333 O O . TYR A 1 165 ? 10.267 11.168 -11.773 1.00 80.19 165 TYR A O 1
ATOM 1341 N N . ALA A 1 166 ? 9.832 10.278 -13.802 1.00 82.62 166 ALA A N 1
ATOM 1342 C CA . ALA A 1 166 ? 9.427 11.523 -14.450 1.00 82.62 166 ALA A CA 1
ATOM 1343 C C . ALA A 1 166 ? 8.007 11.987 -14.066 1.00 82.62 166 ALA A C 1
ATOM 1345 O O . ALA A 1 166 ? 7.678 13.159 -14.236 1.00 82.62 166 ALA A O 1
ATOM 1346 N N . ASP A 1 167 ? 7.159 11.101 -13.531 1.00 85.69 167 ASP A N 1
ATOM 1347 C CA . ASP A 1 167 ? 5.760 11.415 -13.207 1.00 85.69 167 ASP 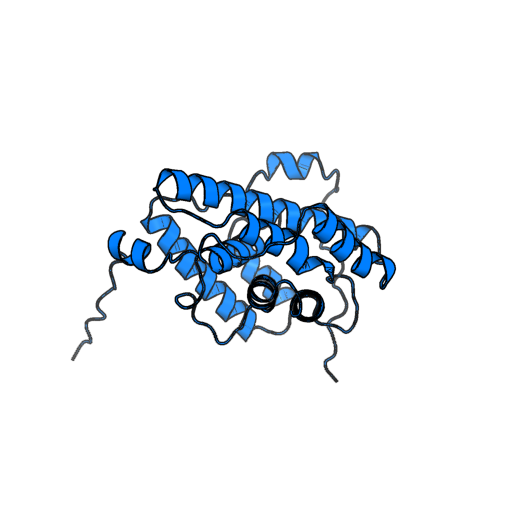A CA 1
ATOM 1348 C C . ASP A 1 167 ? 5.616 12.168 -11.871 1.00 85.69 167 ASP A C 1
ATOM 1350 O O . ASP A 1 167 ? 5.212 11.644 -10.824 1.00 85.69 167 ASP A O 1
ATOM 1354 N N . VAL A 1 168 ? 5.972 13.450 -11.913 1.00 88.31 168 VAL A N 1
ATOM 1355 C CA . VAL A 1 168 ? 5.930 14.363 -10.765 1.00 88.31 168 VAL A CA 1
ATOM 1356 C C . VAL A 1 168 ? 4.507 14.525 -10.218 1.00 88.31 168 VAL A C 1
ATOM 1358 O O . VAL A 1 168 ? 4.318 14.632 -9.000 1.00 88.31 168 VAL A O 1
ATOM 1361 N N . ALA A 1 169 ? 3.499 14.547 -11.094 1.00 88.06 169 ALA A N 1
ATOM 1362 C CA . ALA A 1 169 ? 2.107 14.764 -10.713 1.00 88.06 169 ALA A CA 1
ATOM 1363 C C . ALA A 1 169 ? 1.569 13.588 -9.888 1.00 88.06 169 ALA A C 1
ATOM 1365 O O . ALA A 1 169 ? 1.054 13.804 -8.782 1.00 88.06 169 ALA A O 1
ATOM 1366 N N . ARG A 1 170 ? 1.768 12.351 -10.365 1.00 85.56 170 ARG A N 1
ATOM 1367 C CA . ARG A 1 170 ? 1.392 11.127 -9.644 1.00 85.56 170 ARG A CA 1
ATOM 1368 C C . ARG A 1 170 ? 2.111 11.034 -8.304 1.00 85.56 170 ARG A C 1
ATOM 1370 O O . ARG A 1 170 ? 1.458 10.830 -7.280 1.00 85.56 170 ARG A O 1
ATOM 1377 N N . ILE A 1 171 ? 3.423 11.282 -8.263 1.00 89.31 171 ILE A N 1
ATOM 1378 C CA . ILE A 1 171 ? 4.202 11.238 -7.013 1.00 89.31 171 ILE A CA 1
ATOM 1379 C C . ILE A 1 171 ? 3.672 12.241 -5.983 1.00 89.31 171 ILE A C 1
ATOM 1381 O O . ILE A 1 171 ? 3.468 11.887 -4.820 1.00 89.31 171 ILE A O 1
ATOM 1385 N N . ASN A 1 172 ? 3.428 13.490 -6.384 1.00 90.44 172 ASN A N 1
ATOM 1386 C CA . ASN A 1 172 ? 2.923 14.517 -5.472 1.00 90.44 172 ASN A CA 1
ATOM 1387 C C . ASN A 1 172 ? 1.468 14.264 -5.047 1.00 90.44 172 ASN A C 1
ATOM 1389 O O . ASN A 1 172 ? 1.083 14.630 -3.933 1.00 90.44 172 ASN A O 1
ATOM 1393 N N . SER A 1 173 ? 0.646 13.654 -5.906 1.00 88.75 173 SER A N 1
ATOM 1394 C CA . SER A 1 173 ? -0.700 13.199 -5.542 1.00 88.75 173 SER A CA 1
ATOM 1395 C C . SER A 1 173 ? -0.628 12.115 -4.464 1.00 88.75 173 SER A C 1
ATOM 1397 O O . SER A 1 173 ? -1.142 12.318 -3.362 1.00 88.75 173 SER A O 1
ATOM 1399 N N . SER A 1 174 ? 0.111 11.033 -4.718 1.00 88.94 174 SER A N 1
ATOM 1400 C CA . SER A 1 174 ? 0.302 9.931 -3.770 1.00 88.94 174 SER A CA 1
ATOM 1401 C C . SER A 1 174 ? 0.890 10.408 -2.443 1.00 88.94 174 SER A C 1
ATOM 1403 O O . SER A 1 174 ? 0.362 10.077 -1.385 1.00 88.94 174 SER A O 1
ATOM 1405 N N . TYR A 1 175 ? 1.902 11.280 -2.472 1.00 91.88 175 TYR A N 1
ATOM 1406 C CA . TYR A 1 175 ? 2.472 11.869 -1.261 1.00 91.88 175 TYR A CA 1
ATOM 1407 C C . TYR A 1 175 ? 1.430 12.599 -0.403 1.00 91.88 175 TYR A C 1
ATOM 1409 O O . TYR A 1 175 ? 1.375 12.399 0.811 1.00 91.88 175 TYR A O 1
ATOM 1417 N N . ARG A 1 176 ? 0.578 13.429 -1.023 1.00 90.81 176 ARG A N 1
ATOM 1418 C CA . ARG A 1 176 ? -0.486 14.151 -0.308 1.00 90.81 176 ARG A CA 1
ATOM 1419 C C . ARG A 1 176 ? -1.482 13.189 0.337 1.00 90.81 176 ARG A C 1
ATOM 1421 O O . ARG A 1 176 ? -1.832 13.404 1.495 1.00 90.81 176 ARG A O 1
ATOM 1428 N N . ARG A 1 177 ? -1.868 12.111 -0.358 1.00 89.56 177 ARG A N 1
ATOM 1429 C CA . ARG A 1 177 ? -2.738 11.059 0.203 1.00 89.56 177 ARG A CA 1
ATOM 1430 C C . ARG A 1 177 ? -2.097 10.388 1.415 1.00 89.56 177 ARG A C 1
ATOM 1432 O O . ARG A 1 177 ? -2.761 10.190 2.428 1.00 89.56 177 ARG A O 1
ATOM 1439 N N . MET A 1 178 ? -0.801 10.078 1.335 1.00 91.25 178 MET A N 1
ATOM 1440 C CA . MET A 1 178 ? -0.080 9.440 2.440 1.00 91.25 178 MET A CA 1
ATOM 1441 C C . MET A 1 178 ? 0.058 10.368 3.649 1.00 91.25 178 MET A C 1
ATOM 1443 O O . MET A 1 178 ? -0.057 9.904 4.779 1.00 91.25 178 MET A O 1
ATOM 1447 N N . LEU A 1 179 ? 0.242 11.676 3.437 1.00 91.44 179 LEU A N 1
ATOM 1448 C CA . LEU A 1 179 ? 0.228 12.661 4.522 1.00 91.44 179 LEU A CA 1
ATOM 1449 C C . LEU A 1 179 ? -1.151 12.809 5.174 1.00 91.44 179 LEU A C 1
ATOM 1451 O O . LEU A 1 179 ? -1.226 12.976 6.389 1.00 91.44 179 LEU A O 1
ATOM 1455 N N . GLU A 1 180 ? -2.229 12.795 4.387 1.00 90.94 180 GLU A N 1
ATOM 1456 C CA . GLU A 1 180 ? -3.596 12.833 4.921 1.00 90.94 180 GLU A CA 1
ATOM 1457 C C . GLU A 1 180 ? -3.854 11.604 5.798 1.00 90.94 180 GLU A C 1
ATOM 1459 O O . GLU A 1 180 ? -4.218 11.751 6.963 1.00 90.94 180 GLU A O 1
ATOM 1464 N N . PHE A 1 181 ? -3.534 10.411 5.296 1.00 91.81 181 PHE A N 1
ATOM 1465 C CA . PHE A 1 181 ? -3.676 9.182 6.070 1.00 91.81 181 PHE A CA 1
ATOM 1466 C C . PHE A 1 181 ? -2.782 9.152 7.318 1.00 91.81 181 PHE A C 1
ATOM 1468 O O . PHE A 1 181 ? -3.245 8.769 8.388 1.00 91.81 181 PHE A O 1
ATOM 1475 N N . GLU A 1 182 ? -1.534 9.631 7.238 1.00 91.88 182 GLU A N 1
ATOM 1476 C CA . GLU A 1 182 ? -0.663 9.733 8.417 1.00 91.88 182 GLU A CA 1
ATOM 1477 C C . GLU A 1 182 ? -1.282 10.615 9.512 1.00 91.88 182 GLU A C 1
ATOM 1479 O O . GLU A 1 182 ? -1.188 10.297 10.698 1.00 91.88 182 GLU A O 1
ATOM 1484 N N . ARG A 1 183 ? -1.921 11.729 9.132 1.00 91.56 183 ARG A N 1
ATOM 1485 C CA . ARG A 1 183 ? -2.597 12.620 10.086 1.00 91.56 183 ARG A CA 1
ATOM 1486 C C . ARG A 1 183 ? -3.790 11.943 10.744 1.00 91.56 183 ARG A C 1
ATOM 1488 O O . ARG A 1 183 ? -3.967 12.114 11.944 1.00 91.56 183 ARG A O 1
ATOM 1495 N N . GLU A 1 184 ? -4.570 11.176 9.991 1.00 91.81 184 GLU A N 1
ATOM 1496 C CA . GLU A 1 184 ? -5.696 10.410 10.535 1.00 91.81 184 GLU A CA 1
ATOM 1497 C C . GLU A 1 184 ? -5.225 9.328 11.512 1.00 91.81 184 GLU A C 1
ATOM 1499 O O . GLU A 1 184 ? -5.752 9.230 12.618 1.00 91.81 184 GLU A O 1
ATOM 1504 N N . LEU A 1 185 ? -4.176 8.578 11.162 1.00 91.69 185 LEU A N 1
ATOM 1505 C CA . LEU A 1 185 ? -3.559 7.605 12.068 1.00 91.69 185 LEU A CA 1
ATOM 1506 C C . LEU A 1 185 ? -3.078 8.280 13.364 1.00 91.69 185 LEU A C 1
ATOM 1508 O O . LEU A 1 185 ? -3.394 7.819 14.461 1.00 91.69 185 LEU A O 1
ATOM 1512 N N . LYS A 1 186 ? -2.380 9.416 13.255 1.00 91.19 186 LYS A N 1
ATOM 1513 C CA . LYS A 1 186 ? -1.930 10.199 14.418 1.00 91.19 186 LYS A CA 1
ATOM 1514 C C . LYS A 1 186 ? -3.095 10.714 15.263 1.00 91.19 186 LYS A C 1
ATOM 1516 O O . LYS A 1 186 ? -2.999 10.687 16.486 1.00 91.19 186 LYS A O 1
ATOM 1521 N N . ALA A 1 187 ? -4.193 11.146 14.642 1.00 91.31 187 ALA A N 1
ATOM 1522 C CA . ALA A 1 187 ? -5.396 11.589 15.350 1.00 91.31 187 ALA A CA 1
ATOM 1523 C C . ALA A 1 187 ? -6.053 10.455 16.159 1.00 91.31 187 ALA A C 1
ATOM 1525 O O . ALA A 1 187 ? -6.651 10.711 17.199 1.00 91.31 187 ALA A O 1
ATOM 1526 N N . LEU A 1 188 ? -5.878 9.201 15.733 1.00 90.69 188 LEU A N 1
ATOM 1527 C CA . LEU A 1 188 ? -6.302 8.003 16.469 1.00 90.69 188 LEU A CA 1
ATOM 1528 C C . LEU A 1 188 ? -5.291 7.553 17.542 1.00 90.69 188 LEU A C 1
ATOM 1530 O O . LEU A 1 188 ? -5.505 6.550 18.231 1.00 90.69 188 LEU A O 1
ATOM 1534 N N . GLY A 1 189 ? -4.177 8.274 17.698 1.00 92.19 189 GLY A N 1
ATOM 1535 C CA . GLY A 1 189 ? -3.087 7.908 18.600 1.00 92.19 189 GLY A CA 1
ATOM 1536 C C . GLY A 1 189 ? -2.299 6.681 18.136 1.00 92.19 189 GLY A C 1
ATOM 1537 O O . GLY A 1 189 ? -1.777 5.952 18.976 1.00 92.19 189 GLY A O 1
ATOM 1538 N N . ILE A 1 190 ? -2.253 6.420 16.825 1.00 91.62 190 ILE A N 1
ATOM 1539 C CA . ILE A 1 190 ? -1.404 5.387 16.220 1.00 91.62 190 ILE A CA 1
ATOM 1540 C C . ILE A 1 190 ? -0.002 5.968 16.011 1.00 91.62 190 ILE A C 1
ATOM 1542 O O . ILE A 1 190 ? 0.153 7.051 15.438 1.00 91.62 190 ILE A O 1
ATOM 1546 N N . ASP A 1 191 ? 1.033 5.245 16.440 1.00 90.31 191 ASP A N 1
ATOM 1547 C CA . ASP A 1 191 ? 2.415 5.614 16.152 1.00 90.31 191 ASP A CA 1
ATOM 1548 C C . ASP A 1 191 ? 2.740 5.281 14.692 1.00 90.31 191 ASP A C 1
ATOM 1550 O O . ASP A 1 191 ? 2.764 4.119 14.284 1.00 90.31 191 ASP A O 1
ATOM 1554 N N . THR A 1 192 ? 3.002 6.313 13.889 1.00 87.25 192 THR A N 1
ATOM 1555 C CA . THR A 1 192 ? 3.330 6.173 12.463 1.00 87.25 192 THR A CA 1
ATOM 1556 C C . THR A 1 192 ? 4.830 6.046 12.196 1.00 87.25 192 THR A C 1
ATOM 1558 O O . THR A 1 192 ? 5.239 5.915 11.039 1.00 87.25 192 THR A O 1
ATOM 1561 N N . ARG A 1 193 ? 5.665 6.034 13.247 1.00 79.06 193 ARG A N 1
ATOM 1562 C CA . ARG A 1 193 ? 7.119 5.790 13.172 1.00 79.06 193 ARG A CA 1
ATOM 1563 C C . ARG A 1 193 ? 7.474 4.305 13.027 1.00 79.06 193 ARG A C 1
ATOM 1565 O O . ARG A 1 193 ? 8.641 3.937 13.129 1.00 79.06 193 ARG A O 1
ATOM 1572 N N . VAL A 1 194 ? 6.477 3.478 12.730 1.00 72.38 194 VAL A N 1
ATOM 1573 C CA . VAL A 1 194 ? 6.604 2.077 12.322 1.00 72.38 194 VAL A CA 1
ATOM 1574 C C . VAL A 1 194 ? 7.606 1.895 11.179 1.00 72.38 194 VAL A C 1
ATOM 1576 O O . VAL A 1 194 ? 7.770 2.769 10.316 1.00 72.38 194 VAL A O 1
ATOM 1579 N N . GLY A 1 195 ? 8.270 0.740 11.182 1.00 59.19 195 GLY A N 1
ATOM 1580 C CA . GLY A 1 195 ? 9.170 0.320 10.107 1.00 59.19 195 GLY A CA 1
ATOM 1581 C C . GLY A 1 195 ? 10.614 0.806 10.174 1.00 59.19 195 GLY A C 1
ATOM 1582 O O . GLY A 1 195 ? 11.300 0.693 9.165 1.00 59.19 195 GLY A O 1
ATOM 1583 N N . ASN A 1 196 ? 11.119 1.301 11.312 1.00 52.78 196 ASN A N 1
ATOM 1584 C CA . ASN A 1 196 ? 12.531 1.690 11.395 1.00 52.78 196 ASN A CA 1
ATOM 1585 C C . ASN A 1 196 ? 13.395 0.834 12.343 1.00 52.78 196 ASN A C 1
ATOM 1587 O O . ASN A 1 196 ? 13.889 1.346 13.346 1.00 52.78 196 ASN A O 1
ATOM 1591 N N . PRO A 1 197 ? 13.673 -0.442 12.012 1.00 48.00 197 PRO A N 1
ATOM 1592 C CA . PRO A 1 197 ? 14.809 -1.163 12.556 1.00 48.00 197 PRO A CA 1
ATOM 1593 C C . PRO A 1 197 ? 16.028 -0.885 11.663 1.00 48.00 197 PRO A C 1
ATOM 1595 O O . PRO A 1 197 ? 16.606 -1.799 11.071 1.00 48.00 197 PRO A O 1
ATOM 1598 N N . LEU A 1 198 ? 16.431 0.388 11.531 1.00 48.47 198 LEU A N 1
ATOM 1599 C CA . LEU A 1 198 ? 17.696 0.753 10.870 1.00 48.47 198 LEU A CA 1
ATOM 1600 C C . LEU A 1 198 ? 18.887 0.004 11.497 1.00 48.47 198 LEU A C 1
ATOM 1602 O O . LEU A 1 198 ? 19.906 -0.174 10.845 1.00 48.47 198 LEU A O 1
ATOM 1606 N N . ARG A 1 199 ? 18.749 -0.496 12.733 1.00 44.91 199 ARG A N 1
ATOM 1607 C CA . ARG A 1 199 ? 19.760 -1.323 13.397 1.00 44.91 199 ARG A CA 1
ATOM 1608 C C . ARG A 1 199 ? 19.827 -2.770 12.893 1.00 44.91 199 ARG A C 1
ATOM 1610 O O . ARG A 1 199 ? 20.924 -3.260 12.668 1.00 44.91 199 ARG A O 1
ATOM 1617 N N . GLU A 1 200 ? 18.696 -3.439 12.675 1.00 45.78 200 GLU A N 1
ATOM 1618 C CA . GLU A 1 200 ? 18.683 -4.874 12.325 1.00 45.78 200 GLU A CA 1
ATOM 1619 C C . GLU A 1 200 ? 18.866 -5.105 10.821 1.00 45.78 200 GLU A C 1
ATOM 1621 O O . GLU A 1 200 ? 19.573 -6.017 10.397 1.00 45.78 200 GLU A O 1
ATOM 1626 N N . THR A 1 201 ? 18.290 -4.234 9.986 1.00 47.50 201 THR A N 1
ATOM 1627 C CA . THR A 1 201 ? 18.399 -4.370 8.522 1.00 47.50 201 THR A CA 1
ATOM 1628 C C . THR A 1 201 ? 19.826 -4.083 8.041 1.00 47.50 201 THR A C 1
ATOM 1630 O O . THR A 1 201 ? 20.306 -4.730 7.113 1.00 47.50 201 THR A O 1
ATOM 1633 N N . MET A 1 202 ? 20.539 -3.165 8.710 1.00 45.84 202 MET A N 1
ATOM 1634 C CA . MET A 1 202 ? 21.956 -2.889 8.442 1.00 45.84 202 MET A CA 1
ATOM 1635 C C . MET A 1 202 ? 22.906 -4.000 8.913 1.00 45.84 202 MET A C 1
ATOM 1637 O O . MET A 1 202 ? 24.026 -4.058 8.423 1.00 45.84 202 MET A O 1
ATOM 1641 N N . GLN A 1 203 ? 22.491 -4.873 9.836 1.00 46.69 203 GLN A N 1
ATOM 1642 C CA . GLN A 1 203 ? 23.291 -6.038 10.236 1.00 46.69 203 GLN A CA 1
ATOM 1643 C C . GLN A 1 203 ? 23.123 -7.211 9.262 1.00 46.69 203 GLN A C 1
ATOM 1645 O O . GLN A 1 203 ? 24.094 -7.903 8.964 1.00 46.69 203 GLN A O 1
ATOM 1650 N N . MET A 1 204 ? 21.918 -7.417 8.719 1.00 45.88 204 MET A N 1
ATOM 1651 C CA . MET A 1 204 ? 21.684 -8.473 7.721 1.00 45.88 204 MET A CA 1
ATOM 1652 C C . MET A 1 204 ? 22.301 -8.137 6.362 1.00 45.88 204 MET A C 1
ATOM 1654 O O . MET A 1 204 ? 22.842 -9.004 5.682 1.00 45.88 204 MET A O 1
ATOM 1658 N N . LEU A 1 205 ? 22.243 -6.868 5.964 1.00 48.97 205 LEU A N 1
ATOM 1659 C CA . LEU A 1 205 ? 22.901 -6.384 4.764 1.00 48.97 205 LEU A CA 1
ATOM 1660 C C . LEU A 1 205 ? 24.331 -5.984 5.137 1.00 48.97 205 LEU A C 1
ATOM 1662 O O . LEU A 1 205 ? 24.578 -4.821 5.444 1.00 48.97 205 LEU A O 1
ATOM 1666 N N . HIS A 1 206 ? 25.295 -6.903 5.022 1.00 47.47 206 HIS A N 1
ATOM 1667 C CA . HIS A 1 206 ? 26.740 -6.597 4.943 1.00 47.47 206 HIS A CA 1
ATOM 1668 C C . HIS A 1 206 ? 27.091 -5.747 3.693 1.00 47.47 206 HIS A C 1
ATOM 1670 O O . HIS A 1 206 ? 28.158 -5.862 3.092 1.00 47.47 206 HIS A O 1
ATOM 1676 N N . VAL A 1 207 ? 26.183 -4.873 3.265 1.00 46.06 207 VAL A N 1
ATOM 1677 C CA . VAL A 1 207 ? 26.342 -3.934 2.171 1.00 46.06 207 VAL A CA 1
ATOM 1678 C C . VAL A 1 207 ? 27.199 -2.798 2.710 1.00 46.06 207 VAL A C 1
ATOM 1680 O O . VAL A 1 207 ? 26.718 -1.819 3.288 1.00 46.06 207 VAL A O 1
ATOM 1683 N N . ARG A 1 208 ? 28.516 -2.963 2.552 1.00 41.75 208 ARG A N 1
ATOM 1684 C CA . ARG A 1 208 ? 29.486 -1.874 2.670 1.00 41.75 208 ARG A CA 1
ATOM 1685 C C . ARG A 1 208 ? 28.945 -0.675 1.882 1.00 41.75 208 ARG A C 1
ATOM 1687 O O . ARG A 1 208 ? 28.654 -0.791 0.701 1.00 41.75 208 ARG A O 1
ATOM 1694 N N . LYS A 1 209 ? 28.756 0.439 2.594 1.00 42.66 209 LYS A N 1
ATOM 1695 C CA . LYS A 1 209 ? 28.498 1.815 2.133 1.00 42.66 209 LYS A CA 1
ATOM 1696 C C . LYS A 1 209 ? 28.082 1.993 0.654 1.00 42.66 209 LYS A C 1
ATOM 1698 O O . LYS A 1 209 ? 28.903 1.895 -0.244 1.00 42.66 209 LYS A O 1
ATOM 1703 N N . ARG A 1 210 ? 26.865 2.527 0.477 1.00 43.59 210 ARG A N 1
ATOM 1704 C CA . ARG A 1 210 ? 26.428 3.363 -0.663 1.00 43.59 210 ARG A CA 1
ATOM 1705 C C . ARG A 1 210 ? 26.521 2.718 -2.053 1.00 43.59 210 ARG A C 1
ATOM 1707 O O . ARG A 1 210 ? 27.174 3.253 -2.938 1.00 43.59 210 ARG A O 1
ATOM 1714 N N . THR A 1 211 ? 25.731 1.686 -2.301 1.00 40.22 211 THR A N 1
ATOM 1715 C CA . THR A 1 211 ? 25.204 1.453 -3.650 1.00 40.22 211 THR A CA 1
ATOM 1716 C C . THR A 1 211 ? 23.751 1.905 -3.667 1.00 40.22 211 THR A C 1
ATOM 1718 O O . THR A 1 211 ? 22.858 1.274 -3.106 1.00 40.22 211 THR A O 1
ATOM 1721 N N . ILE A 1 212 ? 23.519 3.079 -4.258 1.00 48.06 212 ILE A N 1
ATOM 1722 C CA . ILE A 1 212 ? 22.196 3.412 -4.791 1.00 48.06 212 ILE A CA 1
ATOM 1723 C C . ILE A 1 212 ? 21.903 2.293 -5.803 1.00 48.06 212 ILE A C 1
ATOM 1725 O O . ILE A 1 212 ? 22.790 2.022 -6.615 1.00 48.06 212 ILE A O 1
ATOM 1729 N N . PRO A 1 213 ? 20.753 1.594 -5.737 1.00 46.81 213 PRO A N 1
ATOM 1730 C CA . PRO A 1 213 ? 20.444 0.573 -6.732 1.00 46.81 213 PRO A CA 1
ATOM 1731 C C . PRO A 1 213 ? 20.580 1.189 -8.133 1.00 46.81 213 PRO A C 1
ATOM 1733 O O . PRO A 1 213 ? 20.208 2.362 -8.291 1.00 46.81 213 PRO A O 1
ATOM 1736 N N . PRO A 1 214 ? 21.144 0.457 -9.112 1.00 44.53 214 PRO A N 1
ATOM 1737 C CA . PRO A 1 214 ? 21.304 0.971 -10.465 1.00 44.53 214 PRO A CA 1
ATOM 1738 C C . PRO A 1 214 ? 19.962 1.523 -10.950 1.00 44.53 214 PRO A C 1
ATOM 1740 O O . PRO A 1 214 ? 18.903 0.945 -10.691 1.00 44.53 214 PRO A O 1
ATOM 1743 N N . GLN A 1 215 ? 19.997 2.703 -11.572 1.00 46.75 215 GLN A N 1
ATOM 1744 C CA . GLN A 1 215 ? 18.805 3.253 -12.199 1.00 46.75 215 GLN A CA 1
ATOM 1745 C C . GLN A 1 215 ? 18.392 2.273 -13.295 1.00 46.75 215 GLN A C 1
ATOM 1747 O O . GLN A 1 215 ? 19.131 2.096 -14.260 1.00 46.75 215 GLN A O 1
ATOM 1752 N N . LEU A 1 216 ? 17.234 1.627 -13.135 1.00 47.44 216 LEU A N 1
ATOM 1753 C CA . LEU A 1 216 ? 16.600 0.953 -14.261 1.00 47.44 216 LEU A CA 1
ATOM 1754 C C . LEU A 1 216 ? 16.397 2.011 -15.356 1.00 47.44 216 LEU A C 1
ATOM 1756 O O . LEU A 1 216 ? 15.984 3.133 -15.026 1.00 47.44 216 LEU A O 1
ATOM 1760 N N . PRO A 1 217 ? 16.732 1.710 -16.621 1.00 40.34 217 PRO A N 1
ATOM 1761 C CA . PRO A 1 217 ? 16.621 2.675 -17.700 1.00 40.34 217 PRO A CA 1
ATOM 1762 C C . PRO A 1 217 ? 15.198 3.231 -17.734 1.00 40.34 217 PRO A C 1
ATOM 1764 O O . PRO A 1 217 ? 14.218 2.487 -17.726 1.00 40.34 217 PRO A O 1
ATOM 1767 N N . ALA A 1 218 ? 15.086 4.561 -17.715 1.00 45.06 218 ALA A N 1
ATOM 1768 C CA . ALA A 1 218 ? 13.798 5.228 -17.791 1.00 45.06 218 ALA A CA 1
ATOM 1769 C C . ALA A 1 218 ? 13.065 4.752 -19.052 1.00 45.06 218 ALA A C 1
ATOM 1771 O O . ALA A 1 218 ? 13.598 4.870 -20.159 1.00 45.06 218 ALA A O 1
ATOM 1772 N N . LEU A 1 219 ? 11.851 4.218 -18.880 1.00 45.31 219 LEU A N 1
ATOM 1773 C CA . LEU A 1 219 ? 10.973 3.851 -19.987 1.00 45.31 219 LEU A CA 1
ATOM 1774 C C . LEU A 1 219 ? 10.798 5.073 -20.895 1.00 45.31 219 LEU A C 1
ATOM 1776 O O . LEU A 1 219 ? 10.129 6.044 -20.532 1.00 45.31 219 LEU A O 1
ATOM 1780 N N . LYS A 1 220 ? 11.403 5.030 -22.086 1.00 33.94 220 LYS A N 1
ATOM 1781 C CA . LYS A 1 220 ? 11.052 5.943 -23.172 1.00 33.94 220 LYS A CA 1
ATOM 1782 C C . LYS A 1 220 ? 9.652 5.543 -23.629 1.00 33.94 220 LYS A C 1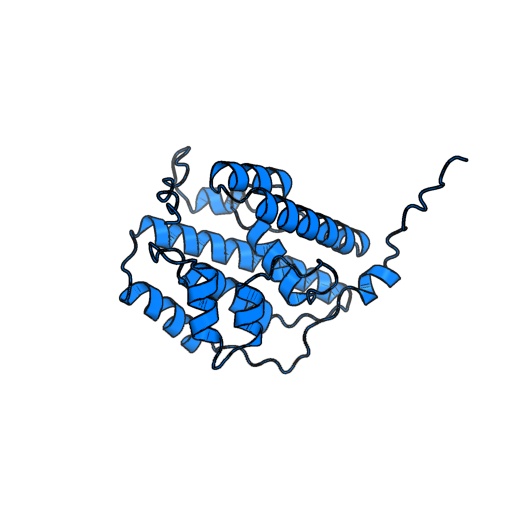
ATOM 1784 O O . LYS A 1 220 ? 9.505 4.545 -24.330 1.00 33.94 220 LYS A O 1
ATOM 1789 N N . ARG A 1 221 ? 8.626 6.282 -23.200 1.00 41.59 221 ARG A N 1
ATOM 1790 C CA . ARG A 1 221 ? 7.296 6.180 -23.815 1.00 41.59 221 ARG A CA 1
ATOM 1791 C C . ARG A 1 221 ? 7.456 6.559 -25.292 1.00 41.59 221 ARG A C 1
ATOM 1793 O O . ARG A 1 221 ? 7.946 7.654 -25.570 1.00 41.59 221 ARG A O 1
ATOM 1800 N N . LYS A 1 222 ? 7.170 5.613 -26.189 1.00 38.97 222 LYS A N 1
ATOM 1801 C CA . LYS A 1 222 ? 7.005 5.882 -27.622 1.00 38.97 222 LYS A CA 1
ATOM 1802 C C . LYS A 1 222 ? 5.674 6.580 -27.855 1.00 38.97 222 LYS A C 1
ATOM 1804 O O . LYS A 1 222 ? 4.734 6.281 -27.085 1.00 38.97 222 LYS A O 1
#

Radius of gyration: 18.15 Å; chains: 1; bounding box: 46×62×47 Å

Foldseek 3Di:
DDPPPPPPDLALVVLLVLQAADDQPADADDPVVLVVLLVVLCVVFPADPVVVVQLVQLLVLLLQLLVLLCVLCVVLVHDYNNRLLNRLSSQLCSNVRPPPDDSLQVSLVVCCVPRVVSSVLSVPDLVDALSNDHNSSLSNLLSSCQRPQPAQDSVSSLVVVVVQAPCNVSSVSSSVSNVVVVVSCVSSVHDSSGRHPNVPVCVVPPPDDDDPDPRDPHDPDD

Secondary structure (DSSP, 8-state):
-----------HHHHHHH--PPPTT-----HHHHHHHHHHHHHHS---HHHHHHHHHHHHHHHHHHHHHHHHHHHTT----HHHHHHHHHHTTTTTT-TTS-HHHHHHHHHHTT-HHHHHHHH--TTS-TTTS-HHHHHHHHHHHH-STT--SHHHHHHHHHTT-S-HHHHHHHHHHHHHHHHHHHHTT----TT--HHHHHHH----S--PPP-PPP----

pLDDT: mean 78.03, std 17.94, range [33.94, 96.38]

Sequence (222 aa):
MRSRRKKLKYDAANCLFMLRPIGKHVAVPSKTEITHIVSHFRTSYPAEEQCHNYVKAHVMGARRVAEQLIEQLARKGITVNRKLVFATIDLHDAAKHVEGVDHEEAVAEKLSGHYPVLAEMITRDPSLSARNLSLEHRLFMYADWRSSGYIVSLERRRRSLLTRYADVARINSSYRRMLEFERELKALGIDTRVGNPLRETMQMLHVRKRTIPPQLPALKRK